Protein AF-A0A920TEW7-F1 (afdb_monomer_lite)

Sequence (206 aa):
MGLAMITIGGIGRSEGAVVGTLIIVILDRVLIELGPMRYIIIGVLMMFTILFLRNGLFGIRKQFKEWRNKKKNEARSTRVERGGEMLPEQSTEMDNKDEVYRKRYDKMQREFLKTLICNEIIEEHKNKPLGQHSEALERVLYYFRRAAMNDKYVVKCEEPFKKYKIMALSGVRGRSPRLVEDKIYPSVTDAYHGLFLRRVQDLMEA

pLDDT: mean 78.31, std 15.87, range [38.22, 97.31]

Radius of gyration: 27.63 Å; chains: 1; bounding box: 47×36×84 Å

Structure (mmCIF, N/CA/C/O backbone):
data_AF-A0A920TEW7-F1
#
_entry.id   AF-A0A920TEW7-F1
#
loop_
_atom_site.group_PDB
_atom_site.id
_atom_site.type_symbol
_atom_site.label_atom_id
_atom_site.label_alt_id
_atom_site.label_comp_id
_atom_site.label_asym_id
_atom_site.label_entity_id
_atom_site.label_seq_id
_atom_site.pdbx_PDB_ins_code
_atom_site.Cartn_x
_atom_site.Cartn_y
_atom_site.Cartn_z
_atom_site.occupancy
_atom_site.B_iso_or_equiv
_atom_site.auth_seq_id
_atom_site.auth_comp_id
_atom_site.auth_asym_id
_atom_site.auth_atom_id
_atom_site.pdbx_PDB_model_num
ATOM 1 N N . MET A 1 1 ? 23.772 15.330 -49.495 1.0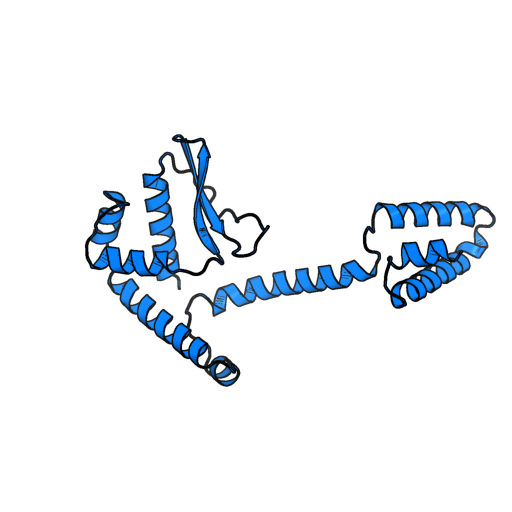0 53.47 1 MET A N 1
ATOM 2 C CA . MET A 1 1 ? 23.760 13.899 -49.105 1.00 53.47 1 MET A CA 1
ATOM 3 C C . MET A 1 1 ? 24.143 13.651 -47.642 1.00 53.47 1 MET A C 1
ATOM 5 O O . MET A 1 1 ? 23.450 12.878 -47.001 1.00 53.47 1 MET A O 1
ATOM 9 N N . GLY A 1 2 ? 25.150 14.325 -47.063 1.00 50.00 2 GLY A N 1
ATOM 10 C CA . GLY A 1 2 ? 25.560 14.083 -45.661 1.00 50.00 2 GLY A CA 1
ATOM 11 C C . GLY A 1 2 ? 24.501 14.382 -44.581 1.00 50.00 2 GLY A C 1
ATOM 12 O O . GLY A 1 2 ? 24.373 13.624 -43.626 1.00 50.00 2 GLY A O 1
ATOM 13 N N . LEU A 1 3 ? 23.677 15.423 -44.756 1.00 56.44 3 LEU A N 1
ATOM 14 C CA . LEU A 1 3 ? 22.607 15.768 -43.802 1.00 56.44 3 LEU A CA 1
ATOM 15 C C . LEU A 1 3 ? 21.495 14.707 -43.728 1.00 56.44 3 LEU A C 1
ATOM 17 O O . LEU A 1 3 ? 20.994 14.433 -42.644 1.00 56.44 3 LEU A O 1
ATOM 21 N N . ALA A 1 4 ? 21.166 14.065 -44.854 1.00 57.53 4 ALA A N 1
ATOM 22 C CA . ALA A 1 4 ? 20.170 12.993 -44.931 1.00 57.53 4 ALA A CA 1
ATOM 23 C C . ALA A 1 4 ? 20.589 11.740 -44.143 1.00 57.53 4 ALA A C 1
ATOM 25 O O . ALA A 1 4 ? 19.772 11.056 -43.534 1.00 57.53 4 ALA A O 1
ATOM 26 N N . MET A 1 5 ? 21.889 11.450 -44.144 1.00 58.16 5 MET A N 1
ATOM 27 C CA . MET A 1 5 ? 22.463 10.289 -43.464 1.00 58.16 5 MET A CA 1
ATOM 28 C C . MET A 1 5 ? 22.472 10.474 -41.942 1.00 58.16 5 MET A C 1
ATOM 30 O O . MET A 1 5 ? 22.211 9.530 -41.196 1.00 58.16 5 MET A O 1
ATOM 34 N N . ILE A 1 6 ? 22.712 11.704 -41.482 1.00 58.59 6 ILE A N 1
ATOM 35 C CA . ILE A 1 6 ? 22.709 12.067 -40.058 1.00 58.59 6 ILE A CA 1
ATOM 36 C C . ILE A 1 6 ? 21.281 12.064 -39.492 1.00 58.59 6 ILE A C 1
ATOM 38 O O . ILE A 1 6 ? 21.065 11.612 -38.368 1.00 58.59 6 ILE A O 1
ATOM 42 N N . THR A 1 7 ? 20.288 12.522 -40.260 1.00 60.50 7 THR A N 1
ATOM 43 C CA . THR A 1 7 ? 18.895 12.598 -39.792 1.00 60.50 7 THR A CA 1
ATOM 44 C C . THR A 1 7 ? 18.220 11.231 -39.699 1.00 60.50 7 THR A C 1
ATOM 46 O O . THR A 1 7 ? 17.514 10.980 -38.726 1.00 60.50 7 THR A O 1
ATOM 49 N N . ILE A 1 8 ? 18.487 10.314 -40.633 1.00 59.09 8 ILE A N 1
ATOM 50 C CA . ILE A 1 8 ? 17.952 8.940 -40.581 1.00 59.09 8 ILE A CA 1
ATOM 51 C C . ILE A 1 8 ? 18.649 8.110 -39.486 1.00 59.09 8 ILE A C 1
ATOM 53 O O . ILE A 1 8 ? 18.018 7.289 -38.815 1.00 59.09 8 ILE A O 1
ATOM 57 N N . GLY A 1 9 ? 19.947 8.347 -39.271 1.00 58.44 9 GLY A N 1
ATOM 58 C CA . GLY A 1 9 ? 20.764 7.655 -38.272 1.00 58.44 9 GLY A CA 1
ATOM 59 C C . GLY A 1 9 ? 20.529 8.079 -36.818 1.00 58.44 9 GLY A C 1
ATOM 60 O O . GLY A 1 9 ? 20.831 7.313 -35.900 1.00 58.44 9 GLY A O 1
ATOM 61 N N . GLY A 1 10 ? 19.963 9.267 -36.603 1.00 58.44 10 GLY A N 1
ATOM 62 C CA . GLY A 1 10 ? 19.787 9.883 -35.288 1.00 58.44 10 GLY A CA 1
ATOM 63 C C . GLY A 1 10 ? 20.934 10.836 -34.932 1.00 58.44 10 GLY A C 1
ATOM 64 O O . GLY A 1 10 ? 22.115 10.513 -35.071 1.00 58.44 10 GLY A O 1
ATOM 65 N N . ILE A 1 11 ? 20.581 12.028 -34.445 1.00 53.41 11 ILE A N 1
ATOM 66 C CA . ILE A 1 11 ? 21.532 13.082 -34.073 1.00 53.41 11 ILE A CA 1
ATOM 67 C C . ILE A 1 11 ? 22.314 12.633 -32.824 1.00 53.41 11 ILE A C 1
ATOM 69 O O . ILE A 1 11 ? 21.733 12.485 -31.751 1.00 53.41 11 ILE A O 1
ATOM 73 N N . GLY A 1 12 ? 23.630 12.410 -32.958 1.00 57.38 12 GLY A N 1
ATOM 74 C CA . GLY A 1 12 ? 24.547 12.235 -31.818 1.00 57.38 12 GLY A CA 1
ATOM 75 C C . GLY A 1 12 ? 25.244 10.874 -31.643 1.00 57.38 12 GLY A C 1
ATOM 76 O O . GLY A 1 12 ? 25.918 10.691 -30.631 1.00 57.38 12 GLY A O 1
ATOM 77 N N . ARG A 1 13 ? 25.145 9.916 -32.582 1.00 58.91 13 ARG A N 1
ATOM 78 C CA . ARG A 1 13 ? 26.010 8.710 -32.601 1.00 58.91 13 ARG A CA 1
ATOM 79 C C . ARG A 1 13 ? 26.595 8.442 -33.987 1.00 58.91 13 ARG A C 1
ATOM 81 O O . ARG A 1 13 ? 25.851 8.326 -34.956 1.00 58.91 13 ARG A O 1
ATOM 88 N N . SER A 1 14 ? 27.914 8.248 -34.051 1.00 58.78 14 SER A N 1
ATOM 89 C CA . SER A 1 14 ? 28.655 7.887 -35.271 1.00 58.78 14 SER A CA 1
ATOM 90 C C . SER A 1 14 ? 28.144 6.595 -35.926 1.00 58.78 14 SER A C 1
ATOM 92 O O . SER A 1 14 ? 28.120 6.493 -37.147 1.00 58.78 14 SER A O 1
ATOM 94 N N . GLU A 1 15 ? 27.643 5.646 -35.133 1.00 61.16 15 GLU A N 1
ATOM 95 C CA . GLU A 1 15 ? 27.095 4.367 -35.614 1.00 61.16 15 GLU A CA 1
ATOM 96 C C . GLU A 1 15 ? 25.779 4.520 -36.401 1.00 61.16 15 GLU A C 1
ATOM 98 O O . GLU A 1 15 ? 25.518 3.764 -37.336 1.00 61.16 15 GLU A O 1
ATOM 103 N N . GLY A 1 16 ? 24.952 5.517 -36.064 1.00 61.06 16 GLY A N 1
ATOM 104 C CA . GLY A 1 16 ? 23.665 5.752 -36.724 1.00 61.06 16 GLY A CA 1
ATOM 105 C C . GLY A 1 16 ? 23.823 6.218 -38.170 1.00 61.06 16 GLY A C 1
ATOM 106 O O . GLY A 1 16 ? 23.091 5.770 -39.053 1.00 61.06 16 GLY A O 1
ATOM 107 N N . ALA A 1 17 ? 24.823 7.064 -38.427 1.00 61.72 17 ALA A N 1
ATOM 108 C CA . ALA A 1 17 ? 25.119 7.570 -39.763 1.00 61.72 17 ALA A CA 1
ATOM 109 C C . ALA A 1 17 ? 25.548 6.448 -40.726 1.00 61.72 17 ALA A C 1
ATOM 111 O O . ALA A 1 17 ? 25.134 6.459 -41.880 1.00 61.72 17 ALA A O 1
ATOM 112 N N . VAL A 1 18 ? 26.305 5.451 -40.245 1.00 68.50 18 VAL A N 1
ATOM 113 C CA . VAL A 1 18 ? 26.766 4.298 -41.048 1.00 68.50 18 VAL A CA 1
ATOM 114 C C . VAL A 1 18 ? 25.609 3.371 -41.430 1.00 68.50 18 VAL A C 1
ATOM 116 O O . VAL A 1 18 ? 25.558 2.840 -42.534 1.00 68.50 18 VAL A O 1
ATOM 119 N N . VAL A 1 19 ? 24.638 3.182 -40.537 1.00 65.06 19 VAL A N 1
ATOM 120 C CA . VAL A 1 19 ? 23.447 2.377 -40.851 1.00 65.06 19 VAL A CA 1
ATOM 121 C C . VAL A 1 19 ? 22.498 3.148 -41.771 1.00 65.06 19 VAL A C 1
ATOM 123 O O . VAL A 1 19 ? 21.930 2.568 -42.695 1.00 65.06 19 VAL A O 1
ATOM 126 N N . GLY A 1 20 ? 22.368 4.463 -41.570 1.00 65.38 20 GLY A N 1
ATOM 127 C CA . GLY A 1 20 ? 21.607 5.346 -42.453 1.00 65.38 20 GLY A CA 1
ATOM 128 C C . GLY A 1 20 ? 22.168 5.377 -43.876 1.00 65.38 20 GLY A C 1
ATOM 129 O O . GLY A 1 20 ? 21.400 5.257 -44.829 1.00 65.38 20 GLY A O 1
ATOM 130 N N . THR A 1 21 ? 23.494 5.461 -44.039 1.00 67.19 21 THR A N 1
ATOM 131 C CA . THR A 1 21 ? 24.137 5.384 -45.363 1.00 67.19 21 THR A CA 1
ATOM 132 C C . THR A 1 21 ? 23.864 4.042 -46.029 1.00 67.19 21 THR A C 1
ATOM 134 O O . THR A 1 21 ? 23.485 4.014 -47.194 1.00 67.19 21 THR A O 1
ATOM 137 N N . LEU A 1 22 ? 23.989 2.939 -45.291 1.00 70.25 22 LEU A N 1
ATOM 138 C CA . LEU A 1 22 ? 23.814 1.589 -45.821 1.00 70.25 22 LEU A CA 1
ATOM 139 C C . LEU A 1 22 ? 22.370 1.335 -46.280 1.00 70.25 22 LEU A C 1
ATOM 141 O O . LEU A 1 22 ? 22.160 0.782 -47.355 1.00 70.25 22 LEU A O 1
ATOM 145 N N . ILE A 1 23 ? 21.373 1.813 -45.528 1.00 70.62 23 ILE A N 1
ATOM 146 C CA . ILE A 1 23 ? 19.956 1.733 -45.918 1.00 70.62 23 ILE A CA 1
ATOM 147 C C . ILE A 1 23 ? 19.678 2.571 -47.168 1.00 70.62 23 ILE A C 1
ATOM 149 O O . ILE A 1 23 ? 19.035 2.073 -48.088 1.00 70.62 23 ILE A O 1
ATOM 153 N N . ILE A 1 24 ? 20.176 3.812 -47.227 1.00 69.56 24 ILE A N 1
ATOM 154 C CA . ILE A 1 24 ? 19.998 4.684 -48.399 1.00 69.56 24 ILE A CA 1
ATOM 155 C C . ILE A 1 24 ? 20.660 4.067 -49.631 1.00 69.56 24 ILE A C 1
ATOM 157 O O . ILE A 1 24 ? 20.053 4.065 -50.690 1.00 69.56 24 ILE A O 1
ATOM 161 N N . VAL A 1 25 ? 21.867 3.509 -49.501 1.00 74.19 25 VAL A N 1
ATOM 162 C CA . VAL A 1 25 ? 22.599 2.878 -50.613 1.00 74.19 25 VAL A CA 1
ATOM 163 C C . VAL A 1 25 ? 21.886 1.624 -51.116 1.00 74.19 25 VAL A C 1
ATOM 165 O O . VAL A 1 25 ? 21.834 1.393 -52.322 1.00 74.19 25 VAL A O 1
ATOM 168 N N . ILE A 1 26 ? 21.314 0.817 -50.218 1.00 76.12 26 ILE A N 1
ATOM 169 C CA . ILE A 1 26 ? 20.519 -0.354 -50.609 1.00 76.12 26 ILE A CA 1
ATOM 170 C C . ILE A 1 26 ? 19.224 0.080 -51.298 1.00 76.12 26 ILE A C 1
ATOM 172 O O . ILE A 1 26 ? 18.896 -0.462 -52.349 1.00 76.12 26 ILE A O 1
ATOM 176 N N . LEU A 1 27 ? 18.508 1.063 -50.747 1.00 70.81 27 LEU A N 1
ATOM 177 C CA . LEU A 1 27 ? 17.297 1.614 -51.362 1.00 70.81 27 LEU A CA 1
ATOM 178 C C . LEU A 1 27 ? 17.588 2.210 -52.735 1.00 70.81 27 LEU A C 1
ATOM 180 O O . LEU A 1 27 ? 16.859 1.921 -53.675 1.00 70.81 27 LEU A O 1
ATOM 184 N N . ASP A 1 28 ? 18.665 2.986 -52.851 1.00 65.69 28 ASP A N 1
ATOM 185 C CA . ASP A 1 28 ? 19.108 3.569 -54.113 1.00 65.69 28 ASP A CA 1
ATOM 186 C C . ASP A 1 28 ? 19.400 2.463 -55.125 1.00 65.69 28 ASP A C 1
ATOM 188 O O . ASP A 1 28 ? 18.856 2.517 -56.220 1.00 65.69 28 ASP A O 1
ATOM 192 N N . ARG A 1 29 ? 20.122 1.396 -54.737 1.00 71.06 29 ARG A N 1
ATOM 193 C CA . ARG A 1 29 ? 20.389 0.241 -55.614 1.00 71.06 29 ARG A CA 1
ATOM 194 C C . ARG A 1 29 ? 19.138 -0.520 -56.045 1.00 71.06 29 ARG A C 1
ATOM 196 O O . ARG A 1 29 ? 19.065 -0.932 -57.197 1.00 71.06 29 ARG A O 1
ATOM 203 N N . VAL A 1 30 ? 18.184 -0.733 -55.143 1.00 75.81 30 VAL A N 1
ATOM 204 C CA . VAL A 1 30 ? 16.955 -1.491 -55.436 1.00 75.81 30 VAL A CA 1
ATOM 205 C C . VAL A 1 30 ? 15.983 -0.672 -56.293 1.00 75.81 30 VAL A C 1
ATOM 207 O O . VAL A 1 30 ? 15.257 -1.242 -57.099 1.00 75.81 30 VAL A O 1
ATOM 210 N N . LEU A 1 31 ? 15.991 0.661 -56.182 1.00 69.31 31 LEU A N 1
ATOM 211 C CA . LEU A 1 31 ? 15.132 1.559 -56.968 1.00 69.31 31 LEU A CA 1
ATOM 212 C C . LEU A 1 31 ? 15.764 2.052 -58.284 1.00 69.31 31 LEU A C 1
ATOM 214 O O . LEU A 1 31 ? 15.177 2.915 -58.941 1.00 69.31 31 LEU A O 1
ATOM 218 N N . ILE A 1 32 ? 16.919 1.515 -58.705 1.00 66.44 32 ILE A N 1
ATOM 219 C CA . ILE A 1 32 ? 17.586 1.902 -59.966 1.00 66.44 32 ILE A CA 1
ATOM 220 C C . ILE A 1 32 ? 16.667 1.713 -61.183 1.00 66.44 32 ILE A C 1
ATOM 222 O O . ILE A 1 32 ? 16.696 2.537 -62.097 1.00 66.44 32 ILE A O 1
ATOM 226 N N . GLU A 1 33 ? 15.816 0.687 -61.181 1.00 67.81 33 GLU A N 1
ATOM 227 C CA . GLU A 1 33 ? 14.938 0.362 -62.315 1.00 67.81 33 GLU A CA 1
ATOM 228 C C . GLU A 1 33 ? 13.743 1.325 -62.476 1.00 67.81 33 GLU A C 1
ATOM 230 O O . GLU A 1 33 ? 13.120 1.352 -63.534 1.00 67.81 33 GLU A O 1
ATOM 235 N N . LEU A 1 34 ? 13.439 2.169 -61.477 1.00 68.88 34 LEU A N 1
ATOM 236 C CA . LEU A 1 34 ? 12.274 3.074 -61.490 1.00 68.88 34 LEU A CA 1
ATOM 237 C C . LEU A 1 34 ? 12.538 4.461 -62.115 1.00 68.88 34 LEU A C 1
ATOM 239 O O . LEU A 1 34 ? 11.673 5.343 -62.076 1.00 68.88 34 LEU A O 1
ATOM 243 N N . GLY A 1 35 ? 13.714 4.685 -62.704 1.00 75.69 35 GLY A N 1
ATOM 244 C CA . GLY A 1 35 ? 14.014 5.927 -63.421 1.00 75.69 35 GLY A CA 1
ATOM 245 C C . GLY A 1 35 ? 13.917 7.195 -62.538 1.00 75.69 35 GLY A C 1
ATOM 246 O O . GLY A 1 35 ? 14.286 7.158 -61.361 1.00 75.69 35 GLY A O 1
ATOM 247 N N . PRO A 1 36 ? 13.446 8.347 -63.065 1.00 79.31 36 PRO A N 1
ATOM 248 C CA . PRO A 1 36 ? 13.450 9.636 -62.352 1.00 79.31 36 PRO A CA 1
ATOM 249 C C . PRO A 1 36 ? 12.566 9.687 -61.096 1.00 79.31 36 PRO A C 1
ATOM 251 O O . PRO A 1 36 ? 12.838 10.472 -60.185 1.00 79.31 36 PRO A O 1
ATOM 254 N N . MET A 1 37 ? 11.536 8.834 -61.018 1.00 76.56 37 MET A N 1
ATOM 255 C CA . MET A 1 37 ? 10.597 8.780 -59.886 1.00 76.56 37 MET A CA 1
ATOM 256 C C . MET A 1 37 ? 11.271 8.375 -58.568 1.00 76.56 37 MET A C 1
ATOM 258 O O . MET A 1 37 ? 10.735 8.648 -57.491 1.00 76.56 37 MET A O 1
ATOM 262 N N . ARG A 1 38 ? 12.482 7.803 -58.631 1.00 72.12 38 ARG A N 1
ATOM 263 C CA . ARG A 1 38 ? 13.284 7.429 -57.459 1.00 72.12 38 ARG A CA 1
ATOM 264 C C . ARG A 1 38 ? 13.467 8.575 -56.465 1.00 72.12 38 ARG A C 1
ATOM 266 O O . ARG A 1 38 ? 13.333 8.372 -55.263 1.00 72.12 38 ARG A O 1
ATOM 273 N N . TYR A 1 39 ? 13.722 9.791 -56.950 1.00 78.06 39 TYR A N 1
ATOM 274 C CA . TYR A 1 39 ? 14.051 10.924 -56.083 1.00 78.06 39 TYR A CA 1
ATOM 275 C C . TYR A 1 39 ? 12.850 11.377 -55.252 1.00 78.06 39 TYR A C 1
ATOM 277 O O . TYR A 1 39 ? 13.010 11.777 -54.099 1.00 78.06 39 TYR A O 1
ATOM 285 N N . ILE A 1 40 ? 11.646 11.247 -55.813 1.00 80.94 40 ILE A N 1
ATOM 286 C CA . ILE A 1 40 ? 10.392 11.570 -55.129 1.00 80.94 40 ILE A CA 1
ATOM 287 C C . ILE A 1 40 ? 10.133 10.547 -54.020 1.00 80.94 40 ILE A C 1
ATOM 289 O O . ILE A 1 40 ? 9.852 10.930 -52.886 1.00 80.94 40 ILE A O 1
ATOM 293 N N . ILE A 1 41 ? 10.304 9.253 -54.310 1.00 78.50 41 ILE A N 1
ATOM 294 C CA . ILE A 1 41 ? 10.105 8.179 -53.325 1.00 78.50 41 ILE A CA 1
ATOM 295 C C . ILE A 1 41 ? 11.103 8.311 -52.167 1.00 78.50 41 ILE A C 1
ATOM 297 O O . ILE A 1 41 ? 10.713 8.212 -51.003 1.00 78.50 41 ILE A O 1
ATOM 301 N N . ILE A 1 42 ? 12.371 8.607 -52.470 1.00 74.25 42 ILE A N 1
ATOM 302 C CA . ILE A 1 42 ? 13.409 8.848 -51.459 1.00 74.25 42 ILE A CA 1
ATOM 303 C C . ILE A 1 42 ? 13.042 10.056 -50.589 1.00 74.25 42 ILE A C 1
ATOM 305 O O . ILE A 1 42 ? 13.119 9.969 -49.364 1.00 74.25 42 ILE A O 1
ATOM 309 N N . GLY A 1 43 ? 12.589 11.160 -51.191 1.00 73.88 43 GLY A N 1
ATOM 310 C CA . GLY A 1 43 ? 12.158 12.353 -50.459 1.00 73.88 43 GLY A CA 1
ATOM 311 C C . GLY A 1 43 ? 10.975 12.095 -49.518 1.00 73.88 43 GLY A C 1
ATOM 312 O O . GLY A 1 43 ? 10.990 12.540 -48.369 1.00 73.88 43 GLY A O 1
ATOM 313 N N . VAL A 1 44 ? 9.981 11.322 -49.963 1.00 81.94 44 VAL A N 1
ATOM 314 C CA . VAL A 1 44 ? 8.813 10.946 -49.145 1.00 81.94 44 VAL A CA 1
ATOM 315 C C . VAL A 1 44 ? 9.212 10.022 -47.994 1.00 81.94 44 VAL A C 1
ATOM 317 O O . VAL A 1 44 ? 8.805 10.252 -46.854 1.00 81.94 44 VAL A O 1
ATOM 320 N N . LEU A 1 45 ? 10.053 9.018 -48.256 1.00 75.19 45 LEU A N 1
ATOM 321 C CA . LEU A 1 45 ? 10.592 8.139 -47.215 1.00 75.19 45 LEU A CA 1
ATOM 322 C C . LEU A 1 45 ? 11.380 8.931 -46.171 1.00 75.19 45 LEU A C 1
ATOM 324 O O . LEU A 1 45 ? 11.175 8.743 -44.972 1.00 75.19 45 LEU A O 1
ATOM 328 N N . MET A 1 46 ? 12.227 9.863 -46.610 1.00 69.75 46 MET A N 1
ATOM 329 C CA . MET A 1 46 ? 12.955 10.758 -45.715 1.00 69.75 46 MET A CA 1
ATOM 330 C C . MET A 1 46 ? 12.008 11.568 -44.828 1.00 69.75 46 MET A C 1
ATOM 332 O O . MET A 1 46 ? 12.158 11.547 -43.607 1.00 69.75 46 MET A O 1
ATOM 336 N N . MET A 1 47 ? 11.002 12.222 -45.411 1.00 74.00 47 MET A N 1
ATOM 337 C CA . MET A 1 47 ? 10.002 12.989 -44.662 1.00 74.00 47 MET A CA 1
ATOM 338 C C . MET A 1 47 ? 9.292 12.122 -43.613 1.00 74.00 47 MET A C 1
ATOM 340 O O . MET A 1 47 ? 9.165 12.522 -42.456 1.00 74.00 47 MET A O 1
ATOM 344 N N . PHE A 1 48 ? 8.891 10.906 -43.992 1.00 75.19 48 PHE A N 1
ATOM 345 C CA . PHE A 1 48 ? 8.248 9.959 -43.086 1.00 75.19 48 PHE A CA 1
ATOM 346 C C . PHE A 1 48 ? 9.163 9.587 -41.913 1.00 75.19 48 PHE A C 1
ATOM 348 O O . PHE A 1 48 ? 8.739 9.618 -40.757 1.00 75.19 48 PHE A O 1
ATOM 355 N N . THR A 1 49 ? 10.441 9.302 -42.179 1.00 67.56 49 THR A N 1
ATOM 356 C CA . THR A 1 49 ? 11.391 8.974 -41.107 1.00 67.56 49 THR A CA 1
ATOM 357 C C . THR A 1 49 ? 11.631 10.136 -40.143 1.00 67.56 49 THR A C 1
ATOM 359 O O . THR A 1 49 ? 11.684 9.910 -38.937 1.00 67.56 49 THR A O 1
ATOM 362 N N . ILE A 1 50 ? 11.701 11.377 -40.637 1.00 67.38 50 ILE A N 1
ATOM 363 C CA . ILE A 1 50 ? 11.921 12.569 -39.801 1.00 67.38 50 ILE A CA 1
ATOM 364 C C . ILE A 1 50 ? 10.699 12.856 -38.918 1.00 67.38 50 ILE A C 1
ATOM 366 O O . ILE A 1 50 ? 10.855 13.188 -37.743 1.00 67.38 50 ILE A O 1
ATOM 370 N N . LEU A 1 51 ? 9.488 12.704 -39.461 1.00 69.00 51 LEU A N 1
ATOM 371 C CA . LEU A 1 51 ? 8.248 12.986 -38.732 1.00 69.00 51 LEU A CA 1
ATOM 372 C C . LEU A 1 51 ? 7.924 11.923 -37.676 1.00 69.00 51 LEU A C 1
ATOM 374 O O . LEU A 1 51 ? 7.469 12.267 -36.585 1.00 69.00 51 LEU A O 1
ATOM 378 N N . PHE A 1 52 ? 8.166 10.643 -37.970 1.00 65.50 52 PHE A N 1
ATOM 379 C CA . PHE A 1 52 ? 7.747 9.547 -37.091 1.00 65.50 52 PHE A CA 1
ATOM 380 C C . PHE A 1 52 ? 8.860 9.000 -36.184 1.00 65.50 52 PHE A C 1
ATOM 382 O O . PHE A 1 52 ? 8.554 8.435 -35.133 1.00 65.50 52 PHE A O 1
ATOM 389 N N . LEU A 1 53 ? 10.147 9.179 -36.515 1.00 63.97 53 LEU A N 1
ATOM 390 C CA . LEU A 1 53 ? 11.267 8.640 -35.730 1.00 63.97 53 LEU A CA 1
ATOM 391 C C . LEU A 1 53 ? 12.090 9.754 -35.072 1.00 63.97 53 LEU A C 1
ATOM 393 O O . LEU A 1 53 ? 13.256 9.970 -35.393 1.00 63.97 53 LEU A O 1
ATOM 397 N N . ARG A 1 54 ? 11.510 10.390 -34.045 1.00 55.94 54 ARG A N 1
ATOM 398 C CA . ARG A 1 54 ? 12.123 11.466 -33.233 1.00 55.94 54 ARG A CA 1
ATOM 399 C C . ARG A 1 54 ? 13.500 11.123 -32.617 1.00 55.94 54 ARG A C 1
ATOM 401 O O . ARG A 1 54 ? 14.196 12.036 -32.197 1.00 55.94 54 ARG A O 1
ATOM 408 N N . ASN A 1 55 ? 13.901 9.841 -32.588 1.00 57.31 55 ASN A N 1
ATOM 409 C CA . ASN A 1 55 ? 15.187 9.338 -32.062 1.00 57.31 55 ASN A CA 1
ATOM 410 C C . ASN A 1 55 ? 15.918 8.333 -32.998 1.00 57.31 55 ASN A C 1
ATOM 412 O O . ASN A 1 55 ? 16.817 7.620 -32.545 1.00 57.31 55 ASN A O 1
ATOM 416 N N . GLY A 1 56 ? 15.536 8.231 -34.279 1.00 59.94 56 GLY A N 1
ATOM 417 C CA . GLY A 1 56 ? 16.104 7.257 -35.230 1.00 59.94 56 GLY A CA 1
ATOM 418 C C . GLY A 1 56 ? 15.756 5.781 -34.939 1.00 59.94 56 GLY A C 1
ATOM 419 O O . GLY A 1 56 ? 15.126 5.448 -33.932 1.00 59.94 56 GLY A O 1
ATOM 420 N N . LEU A 1 57 ? 16.177 4.861 -35.820 1.00 58.94 57 LEU A N 1
ATOM 421 C CA . LEU A 1 57 ? 15.865 3.418 -35.718 1.00 58.94 57 LEU A CA 1
ATOM 422 C C . LEU A 1 57 ? 16.478 2.721 -34.483 1.00 58.94 57 LEU A C 1
ATOM 424 O O . LEU A 1 57 ? 15.944 1.723 -33.997 1.00 58.94 57 LEU A O 1
ATOM 428 N N . PHE A 1 58 ? 17.591 3.229 -33.947 1.00 57.12 58 PHE A N 1
ATOM 429 C CA . PHE A 1 58 ? 18.317 2.576 -32.848 1.00 57.12 58 PHE A CA 1
ATOM 430 C C . PHE A 1 58 ? 17.730 2.841 -31.448 1.00 57.12 58 PHE A C 1
ATOM 432 O O . PHE A 1 58 ? 18.011 2.081 -30.516 1.00 57.12 58 PHE A O 1
ATOM 439 N N . GLY A 1 59 ? 16.868 3.853 -31.285 1.00 58.59 59 GLY A N 1
ATOM 440 C CA . GLY A 1 59 ? 16.141 4.098 -30.029 1.00 58.59 59 GLY A CA 1
ATOM 441 C C . GLY A 1 59 ? 15.124 2.998 -29.694 1.00 58.59 59 GLY A C 1
ATOM 442 O O . GLY A 1 59 ? 14.906 2.680 -28.522 1.00 58.59 59 GLY A O 1
ATOM 443 N N . ILE A 1 60 ? 14.586 2.338 -30.726 1.00 61.12 60 ILE A N 1
ATOM 444 C CA . ILE A 1 60 ? 13.553 1.302 -30.605 1.00 61.12 60 ILE A CA 1
ATOM 445 C C . ILE A 1 60 ? 14.098 0.071 -29.881 1.00 61.12 60 ILE A C 1
ATOM 447 O O . ILE A 1 60 ? 13.413 -0.479 -29.030 1.00 61.12 60 ILE A O 1
ATOM 451 N N . ARG A 1 61 ? 15.349 -0.348 -30.127 1.00 58.91 61 ARG A N 1
ATOM 452 C CA . ARG A 1 61 ? 15.920 -1.539 -29.466 1.00 58.91 61 ARG A CA 1
ATOM 453 C C . ARG A 1 61 ? 16.095 -1.361 -27.955 1.00 58.91 61 ARG A C 1
ATOM 455 O O . ARG A 1 61 ? 15.857 -2.316 -27.215 1.00 58.91 61 ARG A O 1
ATOM 462 N N . LYS A 1 62 ? 16.465 -0.162 -27.484 1.00 63.38 62 LYS A N 1
ATOM 463 C CA . LYS A 1 62 ? 16.526 0.136 -26.040 1.00 63.38 62 LYS A CA 1
ATOM 464 C C . LYS A 1 62 ? 15.129 0.183 -25.424 1.00 63.38 62 LYS A C 1
ATOM 466 O O . LYS A 1 62 ? 14.907 -0.518 -24.442 1.00 63.38 62 LYS A O 1
ATOM 471 N N . GLN A 1 63 ? 14.178 0.875 -26.055 1.00 58.94 63 GLN A N 1
ATOM 472 C CA . GLN A 1 63 ? 12.781 0.889 -25.604 1.00 58.94 63 GLN A CA 1
ATOM 473 C C . GLN A 1 63 ? 12.152 -0.510 -25.592 1.00 58.94 63 GLN A C 1
ATOM 475 O O . GLN A 1 63 ? 11.439 -0.850 -24.655 1.00 58.94 63 GLN A O 1
ATOM 480 N N . PHE A 1 64 ? 12.454 -1.358 -26.576 1.00 66.31 64 PHE A N 1
ATOM 481 C CA . PHE A 1 64 ? 11.934 -2.723 -26.645 1.00 66.31 64 PHE A CA 1
ATOM 482 C C . PHE A 1 64 ? 12.585 -3.643 -25.610 1.00 66.31 64 PHE A C 1
ATOM 484 O O . PHE A 1 64 ? 11.915 -4.515 -25.064 1.00 66.31 64 PHE A O 1
ATOM 491 N N . LYS A 1 65 ? 13.879 -3.459 -25.310 1.00 68.56 65 LYS A N 1
ATOM 492 C CA . LYS A 1 65 ? 14.572 -4.196 -24.242 1.00 68.56 65 LYS A CA 1
ATOM 493 C C . LYS A 1 65 ? 14.055 -3.782 -22.866 1.00 68.56 65 LYS A C 1
ATOM 495 O O . LYS A 1 65 ? 13.794 -4.652 -22.045 1.00 68.56 65 LYS A O 1
ATOM 500 N N . GLU A 1 66 ? 13.844 -2.490 -22.633 1.00 65.69 66 GLU A N 1
ATOM 501 C CA . GLU A 1 66 ? 13.236 -1.970 -21.403 1.00 65.69 66 GLU A CA 1
ATOM 502 C C . GLU A 1 66 ? 11.779 -2.416 -21.259 1.00 65.69 66 GLU A C 1
ATOM 504 O O . GLU A 1 66 ? 11.386 -2.866 -20.188 1.00 65.69 66 GLU A O 1
ATOM 509 N N . TRP A 1 67 ? 10.997 -2.398 -22.341 1.00 64.50 67 TRP A N 1
ATOM 510 C CA . TRP A 1 67 ? 9.628 -2.916 -22.369 1.00 64.50 67 TRP A CA 1
ATOM 511 C C . TRP A 1 67 ? 9.574 -4.430 -22.128 1.00 64.50 67 TRP A C 1
ATOM 513 O O . TRP A 1 67 ? 8.774 -4.895 -21.321 1.00 64.50 67 TRP A O 1
ATOM 523 N N . ARG A 1 68 ? 10.465 -5.211 -22.755 1.00 65.12 68 ARG A N 1
ATOM 524 C CA . ARG A 1 68 ? 10.559 -6.668 -22.562 1.00 65.12 68 ARG A CA 1
ATOM 525 C C . ARG A 1 68 ? 11.024 -7.024 -21.151 1.00 65.12 68 ARG A C 1
ATOM 527 O O . ARG A 1 68 ? 10.479 -7.949 -20.557 1.00 65.12 68 ARG A O 1
ATOM 534 N N . ASN A 1 69 ? 11.990 -6.290 -20.601 1.00 58.25 69 ASN A N 1
ATOM 535 C CA . ASN A 1 69 ? 12.444 -6.469 -19.222 1.00 58.25 69 ASN A CA 1
ATOM 536 C C . ASN A 1 69 ? 11.356 -6.062 -18.225 1.00 58.25 69 ASN A C 1
ATOM 538 O O . ASN A 1 69 ? 11.150 -6.773 -17.249 1.00 58.25 69 ASN A O 1
ATOM 542 N N . LYS A 1 70 ? 10.595 -4.996 -18.503 1.00 60.84 70 LYS A N 1
ATOM 543 C CA . LYS A 1 70 ? 9.413 -4.615 -17.722 1.00 60.84 70 LYS A CA 1
ATOM 544 C C . LYS A 1 70 ? 8.371 -5.744 -17.717 1.00 60.84 70 LYS A C 1
ATOM 546 O O . LYS A 1 70 ? 7.975 -6.185 -16.646 1.00 60.84 70 LYS A O 1
ATOM 551 N N . LYS A 1 71 ? 8.041 -6.305 -18.886 1.00 58.97 71 LYS A N 1
ATOM 552 C CA . LYS A 1 71 ? 7.064 -7.402 -19.029 1.00 58.97 71 LYS A CA 1
ATOM 553 C C . LYS A 1 71 ? 7.525 -8.728 -18.398 1.00 58.97 71 LYS A C 1
ATOM 555 O O . LYS A 1 71 ? 6.714 -9.482 -17.874 1.00 58.97 71 LYS A O 1
ATOM 560 N N . LYS A 1 72 ? 8.829 -9.031 -18.442 1.00 49.28 72 LYS A N 1
ATOM 561 C CA . LYS A 1 72 ? 9.419 -10.246 -17.843 1.00 49.28 72 LYS A CA 1
ATOM 562 C C . LYS A 1 72 ? 9.572 -10.131 -16.321 1.00 49.28 72 LYS A C 1
ATOM 564 O O . LYS A 1 72 ? 9.431 -11.134 -15.626 1.00 49.28 72 LYS A O 1
ATOM 569 N N . ASN A 1 73 ? 9.826 -8.926 -15.807 1.00 44.59 73 ASN A N 1
ATOM 570 C CA . ASN A 1 73 ? 9.933 -8.670 -14.371 1.00 44.59 73 ASN A CA 1
ATOM 571 C C . ASN A 1 73 ? 8.559 -8.604 -13.686 1.00 44.59 73 ASN A C 1
ATOM 573 O O . ASN A 1 73 ? 8.455 -9.055 -12.552 1.00 44.59 73 ASN A O 1
ATOM 577 N N . GLU A 1 74 ? 7.499 -8.166 -14.377 1.00 53.84 74 GLU A N 1
ATOM 578 C CA . GLU A 1 74 ? 6.112 -8.195 -13.865 1.00 53.84 74 GLU A CA 1
ATOM 579 C C . GLU A 1 74 ? 5.652 -9.622 -13.481 1.00 53.84 74 GLU A C 1
ATOM 581 O O . GLU A 1 74 ? 5.013 -9.819 -12.449 1.00 53.84 74 GLU A O 1
ATOM 586 N N . ALA A 1 75 ? 6.051 -10.651 -14.241 1.00 43.16 75 ALA A N 1
ATOM 587 C CA . ALA A 1 75 ? 5.685 -12.046 -13.959 1.00 43.16 75 ALA A CA 1
ATOM 588 C C . ALA A 1 75 ? 6.560 -12.731 -12.887 1.00 43.16 75 ALA A C 1
ATOM 590 O O . ALA A 1 75 ? 6.199 -13.793 -12.384 1.00 43.16 75 ALA A O 1
ATOM 591 N N . ARG A 1 76 ? 7.730 -12.161 -12.556 1.00 40.81 76 ARG A N 1
ATOM 592 C CA . ARG A 1 76 ? 8.699 -12.754 -11.612 1.00 40.81 76 ARG A CA 1
ATOM 593 C C . ARG A 1 76 ? 8.740 -12.021 -10.259 1.00 40.81 76 ARG A C 1
ATOM 595 O O . ARG A 1 76 ? 9.014 -12.669 -9.255 1.00 40.81 76 ARG A O 1
ATOM 602 N N . SER A 1 77 ? 8.397 -10.728 -10.200 1.00 38.22 77 SER A N 1
ATOM 603 C CA . SER A 1 77 ? 8.222 -9.973 -8.937 1.00 38.22 77 SER A CA 1
ATOM 604 C C . SER A 1 77 ? 6.961 -10.411 -8.180 1.00 38.22 77 SER A C 1
ATOM 606 O O . SER A 1 77 ? 6.995 -10.554 -6.960 1.00 38.22 77 SER A O 1
ATOM 608 N N . THR A 1 78 ? 5.898 -10.793 -8.895 1.00 45.53 78 THR A N 1
ATOM 609 C CA . THR A 1 78 ? 4.617 -11.214 -8.297 1.00 45.53 78 THR A CA 1
ATOM 610 C C . THR A 1 78 ? 4.700 -12.472 -7.422 1.00 45.53 78 THR A C 1
ATOM 612 O O . THR A 1 78 ? 3.883 -12.620 -6.516 1.00 45.53 78 THR A O 1
ATOM 615 N N . ARG A 1 79 ? 5.689 -13.359 -7.634 1.00 41.12 79 ARG A N 1
ATOM 616 C CA . ARG A 1 79 ? 5.879 -14.593 -6.838 1.00 41.12 79 ARG A CA 1
ATOM 617 C C . ARG A 1 79 ? 7.013 -14.511 -5.806 1.00 41.12 79 ARG A C 1
ATOM 619 O O . ARG A 1 79 ? 7.009 -15.287 -4.860 1.00 41.12 79 ARG A O 1
ATOM 626 N N . VAL A 1 80 ? 7.969 -13.595 -5.978 1.00 44.22 80 VAL A N 1
ATOM 627 C CA . VAL A 1 80 ? 9.182 -13.498 -5.137 1.00 44.22 80 VAL A CA 1
ATOM 628 C C . VAL A 1 80 ? 9.041 -12.443 -4.030 1.00 44.22 80 VAL A C 1
ATOM 630 O O . VAL A 1 80 ? 9.658 -12.580 -2.979 1.00 44.22 80 VAL A O 1
ATOM 633 N N . GLU A 1 81 ? 8.203 -11.416 -4.212 1.00 50.00 81 GLU A N 1
ATOM 634 C CA . GLU A 1 81 ? 8.059 -10.328 -3.227 1.00 50.00 81 GLU A CA 1
ATOM 635 C C . GLU A 1 81 ? 6.969 -10.563 -2.173 1.00 50.00 81 GLU A C 1
ATOM 637 O O . GLU A 1 81 ? 6.991 -9.903 -1.138 1.00 50.00 81 GLU A O 1
ATOM 642 N N . ARG A 1 82 ? 6.049 -11.514 -2.389 1.00 48.06 82 ARG A N 1
ATOM 643 C CA . ARG A 1 82 ? 4.915 -11.749 -1.477 1.00 48.06 82 ARG A CA 1
ATOM 644 C C . ARG A 1 82 ? 5.334 -12.410 -0.154 1.00 48.06 82 ARG A C 1
ATOM 646 O O . ARG A 1 82 ? 5.117 -11.826 0.897 1.00 48.06 82 ARG A O 1
ATOM 653 N N . GLY A 1 83 ? 6.081 -13.515 -0.188 1.00 53.47 83 GLY A N 1
ATOM 654 C CA . GLY A 1 83 ? 6.511 -14.201 1.044 1.00 53.47 83 GLY A CA 1
ATOM 655 C C . GLY A 1 83 ? 7.665 -13.520 1.796 1.00 53.47 83 GLY A C 1
ATOM 656 O O . GLY A 1 83 ? 7.885 -13.777 2.977 1.00 53.47 83 GLY A O 1
ATOM 657 N N . GLY A 1 84 ? 8.413 -12.636 1.127 1.00 59.81 84 GLY A N 1
ATOM 658 C CA . GLY A 1 84 ? 9.543 -11.853 1.646 1.00 59.81 84 GLY A CA 1
ATOM 659 C C . GLY A 1 84 ? 10.667 -12.607 2.371 1.00 59.81 84 GLY A C 1
ATOM 660 O O . GLY A 1 84 ? 11.465 -11.969 3.049 1.00 59.81 84 GLY A O 1
ATOM 661 N N . GLU A 1 85 ? 10.804 -13.918 2.177 1.00 62.34 85 GLU A N 1
ATOM 662 C CA . GLU A 1 85 ? 12.096 -14.592 2.337 1.00 62.34 85 GLU A CA 1
ATOM 663 C C . GLU A 1 85 ? 12.846 -14.612 1.009 1.00 62.34 85 GLU A C 1
ATOM 665 O O . GLU A 1 85 ? 12.283 -14.928 -0.039 1.00 62.34 85 GLU A O 1
ATOM 670 N N . MET A 1 86 ? 14.138 -14.288 1.059 1.00 64.44 86 MET A N 1
ATOM 671 C CA . MET A 1 86 ? 15.040 -14.607 -0.041 1.00 64.44 86 MET A CA 1
ATOM 672 C C . MET A 1 86 ? 15.310 -16.103 -0.061 1.00 64.44 86 MET A C 1
ATOM 674 O O . MET A 1 86 ? 15.510 -16.721 0.985 1.00 64.44 86 MET A O 1
ATOM 678 N N . LEU A 1 87 ? 15.376 -16.665 -1.266 1.00 65.69 87 LEU A N 1
ATOM 679 C CA . LEU A 1 87 ? 15.868 -18.024 -1.448 1.00 65.69 87 LEU A CA 1
ATOM 680 C C . LEU A 1 87 ? 17.305 -18.132 -0.899 1.00 65.69 87 LEU A C 1
ATOM 682 O O . LEU A 1 87 ? 18.048 -17.143 -0.946 1.00 65.69 87 LEU A O 1
ATOM 686 N N . PRO A 1 88 ? 17.724 -19.309 -0.404 1.00 64.19 88 PRO A N 1
ATOM 687 C CA . PRO A 1 88 ? 19.076 -19.507 0.116 1.00 64.19 88 PRO A CA 1
ATOM 688 C C . PRO A 1 88 ? 20.150 -19.115 -0.906 1.00 64.19 88 PRO A C 1
ATOM 690 O O . PRO A 1 88 ? 21.080 -18.394 -0.565 1.00 64.19 88 PRO A O 1
ATOM 693 N N . GLU A 1 89 ? 19.942 -19.485 -2.172 1.00 63.69 89 GLU A N 1
ATOM 694 C CA . GLU A 1 89 ? 20.826 -19.157 -3.299 1.00 63.69 89 GLU A CA 1
ATOM 695 C C . GLU A 1 89 ? 20.945 -17.637 -3.522 1.00 63.69 89 GLU A C 1
ATOM 697 O O . GLU A 1 89 ? 22.042 -17.092 -3.607 1.00 63.69 89 GLU A O 1
ATOM 702 N N . GLN A 1 90 ? 19.821 -16.911 -3.500 1.00 61.47 90 GLN A N 1
ATOM 703 C CA . GLN A 1 90 ? 19.814 -15.445 -3.631 1.00 61.47 90 GLN A CA 1
ATOM 704 C C . GLN A 1 90 ? 20.450 -14.746 -2.424 1.00 61.47 90 GLN A C 1
ATOM 706 O O . GLN A 1 90 ? 21.007 -13.659 -2.552 1.00 61.47 90 GLN A O 1
ATOM 711 N N . SER A 1 91 ? 20.362 -15.364 -1.244 1.00 61.91 91 SER A N 1
ATOM 712 C CA . SER A 1 91 ? 20.967 -14.840 -0.018 1.00 61.91 91 SER A CA 1
ATOM 713 C C . SER A 1 91 ? 22.490 -14.970 -0.039 1.00 61.91 91 SER A C 1
ATOM 715 O O . SER A 1 91 ? 23.171 -14.125 0.532 1.00 61.91 91 SER A O 1
ATOM 717 N N . THR A 1 92 ? 23.025 -16.011 -0.689 1.00 65.31 92 THR A N 1
ATOM 718 C CA . THR A 1 92 ? 24.473 -16.198 -0.874 1.00 65.31 92 THR A CA 1
ATOM 719 C C . THR A 1 92 ? 25.061 -15.316 -1.971 1.00 65.31 92 THR A C 1
ATOM 721 O O . THR A 1 92 ? 26.225 -14.946 -1.876 1.00 65.31 92 THR A O 1
ATOM 724 N N . GLU A 1 93 ? 24.268 -14.960 -2.985 1.00 73.62 93 GLU A N 1
ATOM 725 C CA . GLU A 1 93 ? 24.698 -14.112 -4.106 1.00 73.62 93 GLU A CA 1
ATOM 726 C C . GLU A 1 93 ? 24.671 -12.609 -3.794 1.00 73.62 93 GLU A C 1
ATOM 728 O O . GLU A 1 93 ? 25.291 -11.823 -4.508 1.00 73.62 93 GLU A O 1
ATOM 733 N N . MET A 1 94 ? 23.935 -12.178 -2.766 1.00 74.56 94 MET A N 1
ATOM 734 C CA . MET A 1 94 ? 23.772 -10.756 -2.481 1.00 74.56 94 MET A CA 1
ATOM 735 C C . MET A 1 94 ? 24.904 -10.205 -1.608 1.00 74.56 94 MET A C 1
ATOM 737 O O . MET A 1 94 ? 25.061 -10.597 -0.453 1.00 74.56 94 MET A O 1
ATOM 741 N N . ASP A 1 95 ? 25.626 -9.214 -2.135 1.00 79.25 95 ASP A N 1
ATOM 742 C CA . ASP A 1 95 ? 26.763 -8.583 -1.450 1.00 79.25 95 ASP A CA 1
ATOM 743 C C . ASP A 1 95 ? 26.376 -7.921 -0.114 1.00 79.25 95 ASP A C 1
ATOM 745 O O . ASP A 1 95 ? 27.137 -7.955 0.856 1.00 79.25 95 ASP A O 1
ATOM 749 N N . ASN A 1 96 ? 25.178 -7.327 -0.035 1.00 86.94 96 ASN A N 1
ATOM 750 C CA . ASN A 1 96 ? 24.706 -6.649 1.171 1.00 86.94 96 ASN A CA 1
ATOM 751 C C . ASN A 1 96 ? 23.880 -7.578 2.080 1.00 86.94 96 ASN A C 1
ATOM 753 O O . ASN A 1 96 ? 22.677 -7.775 1.883 1.00 86.94 96 ASN A O 1
ATOM 757 N N . LYS A 1 97 ? 24.514 -8.084 3.143 1.00 85.56 97 LYS A N 1
ATOM 758 C CA . LYS A 1 97 ? 23.877 -8.959 4.143 1.00 85.56 97 LYS A CA 1
ATOM 759 C C . LYS A 1 97 ? 22.782 -8.273 4.967 1.00 85.56 97 LYS A C 1
ATOM 761 O O . LYS A 1 97 ? 21.874 -8.963 5.439 1.00 85.56 97 LYS A O 1
ATOM 766 N N . ASP A 1 98 ? 22.804 -6.947 5.097 1.00 88.94 98 ASP A N 1
ATOM 767 C CA . ASP A 1 98 ? 21.765 -6.214 5.831 1.00 88.94 98 ASP A CA 1
ATOM 768 C C . ASP A 1 98 ? 20.409 -6.348 5.138 1.00 88.94 98 ASP A C 1
ATOM 770 O O . ASP A 1 98 ? 19.371 -6.455 5.794 1.00 88.94 98 ASP A O 1
ATOM 774 N N . GLU A 1 99 ? 20.393 -6.403 3.803 1.00 85.31 99 GLU A N 1
ATOM 775 C CA . GLU A 1 99 ? 19.154 -6.589 3.054 1.00 85.31 99 GLU A CA 1
ATOM 776 C C . GLU A 1 99 ? 18.584 -8.004 3.241 1.00 85.31 99 GLU A C 1
ATOM 778 O O . GLU A 1 99 ? 17.365 -8.153 3.380 1.00 85.31 99 GLU A O 1
ATOM 783 N N . VAL A 1 100 ? 19.447 -9.023 3.333 1.00 85.00 100 VAL A N 1
ATOM 784 C CA . VAL A 1 100 ? 19.040 -10.402 3.659 1.00 85.00 100 VAL A CA 1
ATOM 785 C C . VAL A 1 100 ? 18.362 -10.437 5.030 1.00 85.00 100 VAL A C 1
ATOM 787 O O . VAL A 1 100 ? 17.252 -10.962 5.167 1.00 85.00 100 VAL A O 1
ATOM 790 N N . TYR A 1 101 ? 18.996 -9.839 6.045 1.00 86.25 101 TYR A N 1
ATOM 791 C CA . TYR A 1 101 ? 18.436 -9.778 7.396 1.00 86.25 101 TYR A CA 1
ATOM 792 C C . TYR A 1 101 ? 17.125 -8.988 7.432 1.00 86.25 101 TYR A C 1
ATOM 794 O O . TYR A 1 101 ? 16.144 -9.451 8.015 1.00 86.25 101 TYR A O 1
ATOM 802 N N . ARG A 1 102 ? 17.068 -7.834 6.755 1.00 86.50 102 ARG A N 1
ATOM 803 C CA . ARG A 1 102 ? 15.864 -6.997 6.669 1.00 86.50 102 ARG A CA 1
ATOM 804 C C . ARG A 1 102 ? 14.672 -7.779 6.126 1.00 86.50 102 ARG A C 1
ATOM 806 O O . ARG A 1 102 ? 13.590 -7.674 6.694 1.00 86.50 102 ARG A O 1
ATOM 813 N N . LYS A 1 103 ? 14.860 -8.566 5.062 1.00 86.06 103 LYS A N 1
ATOM 814 C CA . LYS A 1 103 ? 13.799 -9.395 4.465 1.00 86.06 103 LYS A CA 1
ATOM 815 C C . LYS A 1 103 ? 13.334 -10.502 5.412 1.00 86.06 103 LYS A C 1
ATOM 817 O O . LYS A 1 103 ? 12.136 -10.646 5.643 1.00 86.06 103 LYS A O 1
ATOM 822 N N . ARG A 1 104 ? 14.270 -11.207 6.057 1.00 85.56 104 ARG A N 1
ATOM 823 C CA . ARG A 1 104 ? 13.943 -12.218 7.079 1.00 85.56 104 ARG A CA 1
ATOM 824 C C . ARG A 1 104 ? 13.152 -11.623 8.245 1.00 85.56 104 ARG A C 1
ATOM 826 O O . ARG A 1 104 ? 12.126 -12.173 8.635 1.00 85.56 104 ARG A O 1
ATOM 833 N N . TYR A 1 105 ? 13.614 -10.499 8.787 1.00 89.50 105 TYR A N 1
ATOM 834 C CA . TYR A 1 105 ? 12.935 -9.809 9.880 1.00 89.50 105 TYR A CA 1
ATOM 835 C C . TYR A 1 105 ? 11.529 -9.360 9.469 1.00 89.50 105 TYR A C 1
ATOM 837 O O . TYR A 1 105 ? 10.574 -9.556 10.212 1.00 89.50 105 TYR A O 1
ATOM 845 N N . ASP A 1 106 ? 11.384 -8.817 8.262 1.00 89.94 106 ASP A N 1
ATOM 846 C CA . ASP A 1 106 ? 10.097 -8.409 7.703 1.00 89.94 106 ASP A CA 1
ATOM 847 C C . ASP A 1 106 ? 9.120 -9.592 7.561 1.00 89.94 106 ASP A C 1
ATOM 849 O O . ASP A 1 106 ? 7.943 -9.452 7.890 1.00 89.94 106 ASP A O 1
ATOM 853 N N . LYS A 1 107 ? 9.606 -10.788 7.197 1.00 88.50 107 LYS A N 1
ATOM 854 C CA . LYS A 1 107 ? 8.800 -12.021 7.229 1.00 88.50 107 LYS A CA 1
ATOM 855 C C . LYS A 1 107 ? 8.322 -12.364 8.637 1.00 88.50 107 LYS A C 1
ATOM 857 O O . LYS A 1 107 ? 7.133 -12.585 8.832 1.00 88.50 107 LYS A O 1
ATOM 862 N N . MET A 1 108 ? 9.220 -12.358 9.625 1.00 90.44 108 MET A N 1
ATOM 863 C CA . MET A 1 108 ? 8.850 -12.615 11.024 1.00 90.44 108 MET A CA 1
ATOM 864 C C . MET A 1 108 ? 7.805 -11.615 11.528 1.00 90.44 108 MET A C 1
ATOM 866 O O . MET A 1 108 ? 6.868 -12.000 12.223 1.00 90.44 108 MET A O 1
ATOM 870 N N . GLN A 1 109 ? 7.946 -10.338 11.160 1.00 91.94 109 GLN A N 1
ATOM 871 C CA . GLN A 1 109 ? 6.958 -9.315 11.491 1.00 91.94 109 GLN A CA 1
ATOM 872 C C . GLN A 1 109 ? 5.608 -9.611 10.837 1.00 91.94 109 GLN A C 1
ATOM 874 O O . GLN A 1 109 ? 4.601 -9.547 11.530 1.00 91.94 109 GLN A O 1
ATOM 879 N N . ARG A 1 110 ? 5.558 -9.978 9.549 1.00 91.56 110 ARG A N 1
ATOM 880 C CA . ARG A 1 110 ? 4.290 -10.345 8.893 1.00 91.56 110 ARG A CA 1
ATOM 881 C C . ARG A 1 110 ? 3.604 -11.520 9.571 1.00 91.56 110 ARG A C 1
ATOM 883 O O . ARG A 1 110 ? 2.420 -11.418 9.861 1.00 91.56 110 ARG A O 1
ATOM 890 N N . GLU A 1 111 ? 4.340 -12.593 9.850 1.00 92.44 111 GLU A N 1
ATOM 891 C CA . GLU A 1 111 ? 3.788 -13.776 10.520 1.00 92.44 111 GLU A CA 1
ATOM 892 C C . GLU A 1 111 ? 3.216 -13.428 11.896 1.00 92.44 111 GLU A C 1
ATOM 894 O O . GLU A 1 111 ? 2.116 -13.852 12.231 1.00 92.44 111 GLU A O 1
ATOM 899 N N . PHE A 1 112 ? 3.904 -12.575 12.658 1.00 94.19 112 PHE A N 1
ATOM 900 C CA . PHE A 1 112 ? 3.374 -12.061 13.917 1.00 94.19 112 PHE A CA 1
ATOM 901 C C . PHE A 1 112 ? 2.132 -11.179 13.719 1.00 94.19 112 PHE A C 1
ATOM 903 O O . PHE A 1 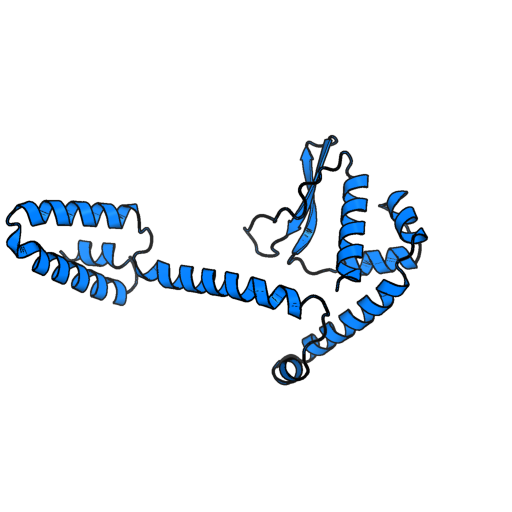112 ? 1.152 -11.325 14.432 1.00 94.19 112 PHE A O 1
ATOM 910 N N . LEU A 1 113 ? 2.129 -10.270 12.743 1.00 94.94 113 LEU A N 1
ATOM 911 C CA . LEU A 1 113 ? 0.987 -9.381 12.509 1.00 94.94 113 LEU A CA 1
ATOM 912 C C . LEU A 1 113 ? -0.260 -10.141 12.058 1.00 94.94 113 LEU A C 1
A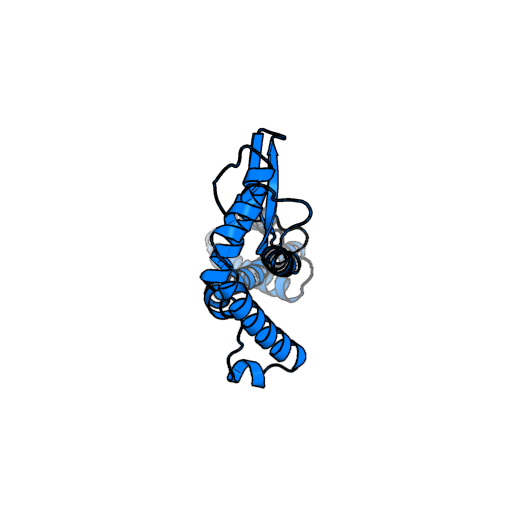TOM 914 O O . LEU A 1 113 ? -1.357 -9.753 12.445 1.00 94.94 113 LEU A O 1
ATOM 918 N N . LYS A 1 114 ? -0.106 -11.228 11.291 1.00 94.94 114 LYS A N 1
ATOM 919 C CA . LYS A 1 114 ? -1.214 -12.111 10.896 1.00 94.94 114 LYS A CA 1
ATOM 920 C C . LYS A 1 114 ? -1.967 -12.658 12.1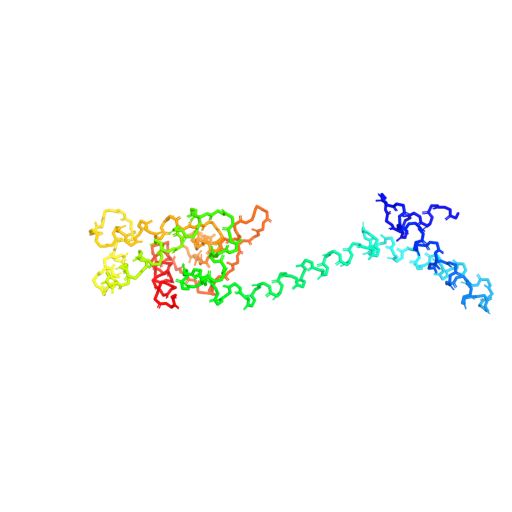13 1.00 94.94 114 LYS A C 1
ATOM 922 O O . LYS A 1 114 ? -3.186 -12.766 12.048 1.00 94.94 114 LYS A O 1
ATOM 927 N N . THR A 1 115 ? -1.285 -12.943 13.228 1.00 95.75 115 THR A N 1
ATOM 928 C CA . THR A 1 115 ? -1.948 -13.443 14.449 1.00 95.75 115 THR A CA 1
ATOM 929 C C . THR A 1 115 ? -2.775 -12.376 15.166 1.00 95.75 115 THR A C 1
ATOM 931 O O . THR A 1 115 ? -3.682 -12.718 15.919 1.00 95.75 115 THR A O 1
ATOM 934 N N . LEU A 1 116 ? -2.492 -11.094 14.919 1.00 95.06 116 LEU A N 1
ATOM 935 C CA . LEU A 1 116 ? -3.230 -9.968 15.492 1.00 95.06 116 LEU A CA 1
ATOM 936 C C . LEU A 1 116 ? -4.466 -9.587 14.671 1.00 95.06 116 LEU A C 1
ATOM 938 O O . LEU A 1 116 ? -5.306 -8.833 15.158 1.00 95.06 116 LEU A O 1
ATOM 942 N N . ILE A 1 117 ? -4.586 -10.068 13.428 1.00 95.31 117 ILE A N 1
ATOM 943 C CA . ILE A 1 117 ? -5.734 -9.755 12.578 1.00 95.31 117 ILE A CA 1
ATOM 944 C C . ILE A 1 117 ? -6.961 -10.533 13.056 1.00 95.31 117 ILE A C 1
ATOM 946 O O . ILE A 1 117 ? -7.127 -11.715 12.766 1.00 95.31 117 ILE A O 1
ATOM 950 N N . CYS A 1 118 ? -7.854 -9.837 13.753 1.00 95.00 118 CYS A N 1
ATOM 951 C CA . CYS A 1 118 ? -9.150 -10.343 14.190 1.00 95.00 118 CYS A CA 1
ATOM 952 C C . CYS A 1 118 ? -10.282 -9.365 13.839 1.00 95.00 118 CYS A C 1
ATOM 954 O O . CYS A 1 118 ? -10.052 -8.205 13.490 1.00 95.00 118 CYS A O 1
ATOM 956 N N . ASN A 1 119 ? -11.530 -9.829 13.952 1.00 96.25 119 ASN A N 1
ATOM 957 C CA . ASN A 1 119 ? -12.705 -9.002 13.662 1.00 96.25 119 ASN A CA 1
ATOM 958 C C . ASN A 1 119 ? -12.790 -7.759 14.561 1.00 96.25 119 ASN A C 1
ATOM 960 O O . ASN A 1 119 ? -13.270 -6.721 14.114 1.00 96.25 119 ASN A O 1
ATOM 964 N N . GLU A 1 120 ? -12.289 -7.840 15.797 1.00 95.94 120 GLU A N 1
ATOM 965 C CA . GLU A 1 120 ? -12.312 -6.728 16.753 1.00 95.94 120 GLU A CA 1
ATOM 966 C C . GLU A 1 120 ? -11.490 -5.538 16.251 1.00 95.94 120 GLU A C 1
ATOM 968 O O . GLU A 1 120 ? -12.018 -4.432 16.175 1.00 95.94 120 GLU A O 1
ATOM 973 N N . ILE A 1 121 ? -10.242 -5.757 15.813 1.00 95.88 121 ILE A N 1
ATOM 974 C CA . ILE A 1 121 ? -9.400 -4.664 15.298 1.00 95.88 121 ILE A CA 1
ATOM 975 C C . ILE A 1 121 ? -9.918 -4.111 13.961 1.00 95.88 121 ILE A C 1
ATOM 977 O O . ILE A 1 121 ? -9.710 -2.940 13.637 1.00 95.88 121 ILE A O 1
ATOM 981 N N . ILE A 1 122 ? -10.594 -4.950 13.168 1.00 96.75 122 ILE A N 1
ATOM 982 C CA . ILE A 1 122 ? -11.178 -4.547 11.886 1.00 96.75 122 ILE A CA 1
ATOM 983 C C . ILE A 1 122 ? -12.355 -3.602 12.136 1.00 96.75 122 ILE A C 1
ATOM 985 O O . ILE A 1 122 ? -12.419 -2.532 11.526 1.00 96.75 122 ILE A O 1
ATOM 989 N N . GLU A 1 123 ? -13.256 -3.961 13.052 1.00 97.12 123 GLU A N 1
ATOM 990 C CA . GLU A 1 123 ? -14.379 -3.105 13.441 1.00 97.12 123 GLU A CA 1
ATOM 991 C C . GLU A 1 123 ? -13.911 -1.865 14.219 1.00 97.12 123 GLU A C 1
ATOM 993 O O . GLU A 1 123 ? -14.449 -0.778 14.008 1.00 97.12 123 GLU A O 1
ATOM 998 N N . GLU A 1 124 ? -12.863 -1.970 15.042 1.00 97.12 124 GLU A N 1
ATOM 999 C CA . GLU A 1 124 ? -12.231 -0.817 15.696 1.00 97.12 124 GLU A CA 1
ATOM 1000 C C . GLU A 1 124 ? -11.788 0.221 14.656 1.00 97.12 124 GLU A C 1
ATOM 1002 O O . GLU A 1 124 ? -12.218 1.378 14.703 1.00 97.12 124 GLU A O 1
ATOM 1007 N N . HIS A 1 125 ? -11.011 -0.206 13.655 1.00 97.31 125 HIS A N 1
ATOM 1008 C CA . HIS A 1 125 ? -10.565 0.675 12.577 1.00 97.31 125 HIS A CA 1
ATOM 1009 C C . HIS A 1 125 ? -11.740 1.241 11.770 1.00 97.31 125 HIS A C 1
ATOM 1011 O O . HIS A 1 125 ? -11.672 2.366 11.274 1.00 97.31 125 HIS A O 1
ATOM 1017 N N . LYS A 1 126 ? -12.804 0.467 11.559 1.00 96.75 126 LYS A N 1
ATOM 1018 C CA . LYS A 1 126 ? -13.990 0.914 10.815 1.00 96.75 126 LYS A CA 1
ATOM 1019 C C . LYS A 1 126 ? -14.713 2.045 11.537 1.00 96.75 126 LYS A C 1
ATOM 1021 O O . LYS A 1 126 ? -15.046 3.049 10.912 1.00 96.75 126 LYS A O 1
ATOM 1026 N N . ASN A 1 127 ? -14.910 1.894 12.844 1.00 95.81 127 ASN A N 1
ATOM 1027 C CA . ASN A 1 127 ? -15.569 2.892 13.684 1.00 95.81 127 ASN A CA 1
ATOM 1028 C C . ASN A 1 127 ? -14.715 4.152 13.832 1.00 95.81 127 ASN A C 1
ATOM 1030 O O . ASN A 1 127 ? -15.231 5.270 13.821 1.00 95.81 127 ASN A O 1
ATOM 1034 N N . LYS A 1 128 ? -13.397 3.977 13.949 1.00 95.19 128 LYS A N 1
ATOM 1035 C CA . LYS A 1 128 ? -12.449 5.071 14.118 1.00 95.19 128 LYS A CA 1
ATOM 1036 C C . LYS A 1 128 ? -11.190 4.797 13.289 1.00 95.19 128 LYS A C 1
ATOM 1038 O O . LYS A 1 128 ? -10.243 4.218 13.795 1.00 95.19 128 LYS A O 1
ATOM 1043 N N . PRO A 1 129 ? -11.124 5.255 12.025 1.00 93.56 129 PRO A N 1
ATOM 1044 C CA . PRO A 1 129 ? -9.924 5.074 11.197 1.00 93.56 129 PRO A CA 1
ATOM 1045 C C . PRO A 1 129 ? -8.730 5.936 11.638 1.00 93.56 129 PRO A C 1
ATOM 1047 O O . PRO A 1 129 ? -7.582 5.655 11.297 1.00 93.56 129 PRO A O 1
ATOM 1050 N N . LEU A 1 130 ? -8.993 7.034 12.355 1.00 92.62 130 LEU A N 1
ATOM 1051 C CA . LEU A 1 130 ? -8.000 8.038 12.740 1.00 92.62 130 LEU A CA 1
ATOM 1052 C C . LEU A 1 130 ? -8.012 8.288 14.248 1.00 92.62 130 LEU A C 1
ATOM 1054 O O . LEU A 1 130 ? -9.066 8.318 14.879 1.00 92.62 130 LEU A O 1
ATOM 1058 N N . GLY A 1 131 ? -6.836 8.568 14.804 1.00 91.81 131 GLY A N 1
ATOM 1059 C CA . GLY A 1 131 ? -6.648 8.863 16.222 1.00 91.81 131 GLY A CA 1
ATOM 1060 C C . GLY A 1 131 ? -5.943 7.723 16.946 1.00 91.81 131 GLY A C 1
ATOM 1061 O O . GLY A 1 131 ? -5.190 6.985 16.326 1.00 91.81 131 GLY A O 1
ATOM 1062 N N . GLN A 1 132 ? -6.162 7.644 18.258 1.00 94.06 132 GLN A N 1
ATOM 1063 C CA . GLN A 1 132 ? -5.612 6.595 19.116 1.00 94.06 132 GLN A CA 1
ATOM 1064 C C . GLN A 1 132 ? -6.420 5.305 18.992 1.00 94.06 132 GLN A C 1
ATOM 1066 O O . GLN A 1 132 ? -7.658 5.374 19.060 1.00 94.06 132 GLN A O 1
ATOM 1071 N N . HIS A 1 133 ? -5.696 4.190 18.902 1.00 96.38 133 HIS A N 1
ATOM 1072 C CA . HIS A 1 133 ? -6.215 2.827 18.796 1.00 96.38 133 HIS A CA 1
ATOM 1073 C C . HIS A 1 133 ? -5.622 1.905 19.867 1.00 96.38 133 HIS A C 1
ATOM 1075 O O . HIS A 1 133 ? -4.699 2.281 20.595 1.00 96.38 133 HIS A O 1
ATOM 1081 N N . SER A 1 134 ? -6.147 0.686 19.943 1.00 96.50 134 SER A N 1
ATOM 1082 C CA . SER A 1 134 ? -5.594 -0.421 20.715 1.00 96.50 134 SER A CA 1
ATOM 1083 C C . SER A 1 134 ? -4.154 -0.740 20.299 1.00 96.50 134 SER A C 1
ATOM 1085 O O . SER A 1 134 ? -3.713 -0.437 19.189 1.00 96.50 134 SER A O 1
ATOM 1087 N N . GLU A 1 135 ? -3.403 -1.383 21.196 1.00 96.50 135 GLU A N 1
ATOM 1088 C CA . GLU A 1 135 ? -2.004 -1.749 20.943 1.00 96.50 135 GLU A CA 1
ATOM 1089 C C . GLU A 1 135 ? -1.859 -2.631 19.691 1.00 96.50 135 GLU A C 1
ATOM 1091 O O . GLU A 1 135 ? -0.992 -2.374 18.851 1.00 96.50 135 GLU A O 1
ATOM 1096 N N . ALA A 1 136 ? -2.762 -3.602 19.522 1.00 96.25 136 ALA A N 1
ATOM 1097 C CA . ALA A 1 136 ? -2.767 -4.505 18.380 1.00 96.25 136 ALA A CA 1
ATOM 1098 C C . ALA A 1 136 ? -2.994 -3.751 17.059 1.00 96.25 136 ALA A C 1
ATOM 1100 O O . ALA A 1 136 ? -2.216 -3.909 16.110 1.00 96.25 136 ALA A O 1
ATOM 1101 N N . LEU A 1 137 ? -4.013 -2.884 17.002 1.00 96.75 137 LEU A N 1
ATOM 1102 C CA . LEU A 1 137 ? -4.310 -2.107 15.800 1.00 96.75 137 LEU A CA 1
ATOM 1103 C C . LEU A 1 137 ? -3.202 -1.088 15.498 1.00 96.75 137 LEU A C 1
ATOM 1105 O O . LEU A 1 137 ? -2.772 -0.980 14.347 1.00 96.75 137 LEU A O 1
ATOM 1109 N N . GLU A 1 138 ? -2.672 -0.385 16.504 1.00 96.50 138 GLU A N 1
ATOM 1110 C CA . GLU A 1 138 ? -1.551 0.546 16.310 1.00 96.50 138 GLU A CA 1
ATOM 1111 C C . GLU A 1 138 ? -0.325 -0.152 15.723 1.00 96.50 138 GLU A C 1
ATOM 1113 O O . GLU A 1 138 ? 0.315 0.382 14.812 1.00 96.50 138 GLU A O 1
ATOM 1118 N N . ARG A 1 139 ? -0.006 -1.362 16.191 1.00 96.06 139 ARG A N 1
ATOM 1119 C CA . ARG A 1 139 ? 1.139 -2.126 15.690 1.00 96.06 139 ARG A CA 1
ATOM 1120 C C . ARG A 1 139 ? 0.975 -2.506 14.219 1.00 96.06 139 ARG A C 1
ATOM 1122 O O . ARG A 1 139 ? 1.906 -2.318 13.428 1.00 96.06 139 ARG A O 1
ATOM 1129 N N . VAL A 1 140 ? -0.214 -2.968 13.832 1.00 96.00 140 VAL A N 1
ATOM 1130 C CA . VAL A 1 140 ? -0.564 -3.252 12.429 1.00 96.00 140 VAL A CA 1
ATOM 1131 C C . VAL A 1 140 ? -0.466 -1.979 11.583 1.00 96.00 140 VAL A C 1
ATOM 1133 O O . VAL A 1 140 ? 0.181 -1.961 10.530 1.00 96.00 140 VAL A O 1
ATOM 1136 N N . LEU A 1 141 ? -1.033 -0.871 12.062 1.00 95.56 141 LEU A N 1
ATOM 1137 C CA . LEU A 1 141 ? -0.993 0.413 11.364 1.00 95.56 141 LEU A CA 1
ATOM 1138 C C . LEU A 1 141 ? 0.423 0.968 11.239 1.00 95.56 141 LEU A C 1
ATOM 1140 O O . LEU A 1 141 ? 0.755 1.578 10.221 1.00 95.56 141 LEU A O 1
ATOM 1144 N N . TYR A 1 142 ? 1.273 0.789 12.246 1.00 95.00 142 TYR A N 1
ATOM 1145 C CA . TYR A 1 142 ? 2.674 1.193 12.191 1.00 95.00 142 TYR A CA 1
ATOM 1146 C C . TYR A 1 142 ? 3.412 0.450 11.074 1.00 95.00 142 TYR A C 1
ATOM 1148 O O . TYR A 1 142 ? 4.073 1.083 10.243 1.00 95.00 142 TYR A O 1
ATOM 1156 N N . TYR A 1 143 ? 3.227 -0.870 10.987 1.00 93.81 143 TYR A N 1
ATOM 1157 C CA . TYR A 1 143 ? 3.799 -1.678 9.912 1.00 93.81 143 TYR A CA 1
ATOM 1158 C C . TYR A 1 143 ? 3.330 -1.203 8.531 1.00 93.81 143 TYR A C 1
ATOM 1160 O O . TYR A 1 143 ? 4.149 -0.868 7.671 1.00 93.81 143 TYR A O 1
ATOM 1168 N N . PHE A 1 144 ? 2.016 -1.057 8.339 1.00 93.00 144 PHE A N 1
ATOM 1169 C CA . PHE A 1 144 ? 1.435 -0.591 7.076 1.00 93.00 144 PHE A CA 1
ATOM 1170 C C . PHE A 1 144 ? 1.873 0.826 6.684 1.00 93.00 144 PHE A C 1
ATOM 1172 O O . PHE A 1 144 ? 2.053 1.120 5.498 1.00 93.00 144 PHE A O 1
ATOM 1179 N N . ARG A 1 145 ? 2.075 1.726 7.654 1.00 91.38 145 ARG A N 1
ATOM 1180 C CA . ARG A 1 145 ? 2.540 3.099 7.396 1.00 91.38 145 ARG A CA 1
ATOM 1181 C C . ARG A 1 145 ? 4.001 3.141 6.944 1.00 91.38 145 ARG A C 1
ATOM 1183 O O . ARG A 1 145 ? 4.331 3.982 6.102 1.00 91.38 145 ARG A O 1
ATOM 1190 N N . ARG A 1 146 ? 4.850 2.224 7.418 1.00 89.69 146 ARG A N 1
ATOM 1191 C CA . ARG A 1 146 ? 6.289 2.168 7.094 1.00 89.69 146 ARG A CA 1
ATOM 1192 C C . ARG A 1 146 ? 6.606 1.570 5.716 1.00 89.69 146 ARG A C 1
ATOM 1194 O O . ARG A 1 146 ? 7.745 1.668 5.270 1.00 89.69 146 ARG A O 1
ATOM 1201 N N . ALA A 1 147 ? 5.622 0.989 5.028 1.00 82.62 147 ALA A N 1
ATOM 1202 C CA . ALA A 1 147 ? 5.809 0.374 3.714 1.00 82.62 147 ALA A CA 1
ATOM 1203 C C . ALA A 1 147 ? 6.502 1.308 2.699 1.00 82.62 147 ALA A C 1
ATOM 1205 O O . ALA A 1 147 ? 6.277 2.532 2.698 1.00 82.62 147 ALA A O 1
ATOM 1206 N N . ALA A 1 148 ? 7.325 0.701 1.835 1.00 84.56 148 ALA A N 1
ATOM 1207 C CA . ALA A 1 148 ? 8.059 1.370 0.762 1.00 84.56 148 ALA A CA 1
ATOM 1208 C C . ALA A 1 148 ? 7.115 2.136 -0.177 1.00 84.56 148 ALA A C 1
ATOM 1210 O O . ALA A 1 148 ? 5.931 1.834 -0.254 1.00 84.56 148 ALA A O 1
ATOM 1211 N N . MET A 1 149 ? 7.635 3.143 -0.887 1.00 81.38 149 MET A N 1
ATOM 1212 C CA . MET A 1 149 ? 6.823 3.961 -1.803 1.00 81.38 149 MET A CA 1
ATOM 1213 C C . MET A 1 149 ? 6.370 3.205 -3.054 1.00 81.38 149 MET A C 1
ATOM 1215 O O . MET A 1 149 ? 5.334 3.549 -3.622 1.00 81.38 149 MET A O 1
ATOM 1219 N N . ASN A 1 150 ? 7.139 2.203 -3.486 1.00 82.00 150 ASN A N 1
ATOM 1220 C CA . ASN A 1 150 ? 6.760 1.347 -4.604 1.00 82.00 150 ASN A CA 1
ATOM 1221 C C . ASN A 1 150 ? 5.503 0.561 -4.224 1.00 82.00 150 ASN A C 1
ATOM 1223 O O . ASN A 1 150 ? 5.469 -0.080 -3.177 1.00 82.00 150 ASN A O 1
ATOM 1227 N N . ASP A 1 151 ? 4.478 0.642 -5.066 1.00 83.50 151 ASP A N 1
ATOM 1228 C CA . ASP A 1 151 ? 3.171 0.006 -4.902 1.00 83.50 151 ASP A CA 1
ATOM 1229 C C . ASP A 1 151 ? 2.423 0.372 -3.609 1.00 83.50 151 ASP A C 1
ATOM 1231 O O . ASP A 1 151 ? 1.469 -0.294 -3.209 1.00 83.50 151 ASP A O 1
ATOM 1235 N N . LYS A 1 152 ? 2.783 1.496 -2.978 1.00 88.44 152 LYS A N 1
ATOM 1236 C CA . LYS A 1 152 ? 2.104 1.965 -1.769 1.00 88.44 152 LYS A CA 1
ATOM 1237 C C . LYS A 1 152 ? 0.690 2.432 -2.075 1.00 88.44 152 LYS A C 1
ATOM 1239 O O . LYS A 1 152 ? 0.498 3.353 -2.872 1.00 88.44 152 LYS A O 1
ATOM 1244 N N . TYR A 1 153 ? -0.290 1.868 -1.374 1.00 91.81 153 TYR A N 1
ATOM 1245 C CA . TYR A 1 153 ? -1.673 2.323 -1.484 1.00 91.81 153 TYR A CA 1
ATOM 1246 C C . TYR A 1 153 ? -1.885 3.704 -0.880 1.00 91.81 153 TYR A C 1
ATOM 1248 O O . TYR A 1 153 ? -1.435 3.979 0.240 1.00 91.81 153 TYR A O 1
ATOM 1256 N N . VAL A 1 154 ? -2.631 4.528 -1.610 1.00 92.56 154 VAL A N 1
ATOM 1257 C CA . VAL A 1 154 ? -3.047 5.883 -1.249 1.00 92.56 154 VAL A CA 1
ATOM 1258 C C . VAL A 1 154 ? -4.503 6.118 -1.644 1.00 92.56 154 VAL A C 1
ATOM 1260 O O . VAL A 1 154 ? -5.001 5.531 -2.604 1.00 92.56 154 VAL A O 1
ATOM 1263 N N . VAL A 1 155 ? -5.179 7.009 -0.921 1.00 94.38 155 VAL A N 1
ATOM 1264 C CA . VAL A 1 155 ? -6.523 7.475 -1.280 1.00 94.38 155 VAL A CA 1
ATOM 1265 C C . VAL A 1 155 ? -6.395 8.706 -2.173 1.00 94.38 155 VAL A C 1
ATOM 1267 O O . VAL A 1 155 ? -5.762 9.692 -1.797 1.00 94.38 155 VAL A O 1
ATOM 1270 N N . LYS A 1 156 ? -7.004 8.656 -3.357 1.00 94.06 156 LYS A N 1
ATOM 1271 C CA . LYS A 1 156 ? -7.137 9.783 -4.279 1.00 94.06 156 LYS A CA 1
ATOM 1272 C C . LYS A 1 156 ? -8.543 10.361 -4.167 1.00 94.06 156 LYS A C 1
ATOM 1274 O O . LYS A 1 156 ? -9.527 9.649 -4.351 1.00 94.06 156 LYS A O 1
ATOM 1279 N N . CYS A 1 157 ? -8.618 11.662 -3.911 1.00 95.31 157 CYS A N 1
ATOM 1280 C CA . CYS A 1 157 ? -9.844 12.439 -4.048 1.00 95.31 157 CYS A CA 1
ATOM 1281 C C . CYS A 1 157 ? -10.060 12.761 -5.535 1.00 95.31 157 CYS A C 1
ATOM 1283 O O . CYS A 1 157 ? -9.203 13.403 -6.145 1.00 95.31 157 CYS A O 1
ATOM 1285 N N . GLU A 1 158 ? -11.152 12.278 -6.128 1.00 92.88 158 GLU A N 1
ATOM 1286 C CA . GLU A 1 158 ? -11.588 12.715 -7.463 1.00 92.88 158 GLU A CA 1
ATOM 1287 C C . GLU A 1 158 ? -12.551 13.894 -7.351 1.00 92.88 158 GLU A C 1
ATOM 1289 O O . GLU A 1 158 ? -12.345 14.920 -7.992 1.00 92.88 158 GLU A O 1
ATOM 1294 N N . GLU A 1 159 ? -13.562 13.760 -6.493 1.00 94.62 159 GLU A N 1
ATOM 1295 C CA . GLU A 1 159 ? -14.499 14.828 -6.163 1.00 94.62 159 GLU A CA 1
ATOM 1296 C C . GLU A 1 159 ? -14.572 14.965 -4.638 1.00 94.62 159 GLU A C 1
ATOM 1298 O O . GLU A 1 159 ? -14.930 13.990 -3.960 1.00 94.62 159 GLU A O 1
ATOM 1303 N N . PRO A 1 160 ? -14.257 16.150 -4.080 1.00 93.69 160 PRO A N 1
ATOM 1304 C CA . PRO A 1 160 ? -14.355 16.389 -2.647 1.00 93.69 160 PRO A CA 1
ATOM 1305 C C . PRO A 1 160 ? -15.737 16.019 -2.110 1.00 93.69 160 PRO A C 1
ATOM 1307 O O . PRO A 1 160 ? -16.757 16.391 -2.690 1.00 93.69 160 PRO A O 1
ATOM 1310 N N . PHE A 1 161 ? -15.755 15.287 -0.995 1.00 92.44 161 PHE A N 1
ATOM 1311 C CA . PHE A 1 161 ? -16.955 14.843 -0.280 1.00 92.44 161 PHE A CA 1
ATOM 1312 C C . PHE A 1 161 ? -17.892 13.924 -1.082 1.00 92.44 161 PHE A C 1
ATOM 1314 O O . PHE A 1 161 ? -19.042 13.744 -0.686 1.00 92.44 161 PHE A O 1
ATOM 1321 N N . LYS A 1 162 ? -17.432 13.363 -2.211 1.00 93.44 162 LYS A N 1
ATOM 1322 C CA . LYS A 1 162 ? -18.271 12.527 -3.087 1.00 93.44 162 LYS A CA 1
ATOM 1323 C C . LYS A 1 162 ? -17.586 11.280 -3.619 1.00 93.44 162 LYS A C 1
ATOM 1325 O O . LYS A 1 162 ? -18.210 10.223 -3.655 1.00 93.44 162 LYS A O 1
ATOM 1330 N N . LYS A 1 163 ? -16.357 11.402 -4.129 1.00 95.50 163 LYS A N 1
ATOM 1331 C CA . LYS A 1 163 ? -15.695 10.312 -4.859 1.00 95.50 163 LYS A CA 1
ATOM 1332 C C . LYS A 1 163 ? -14.243 10.182 -4.449 1.00 95.50 163 LYS A C 1
ATOM 1334 O O . LYS A 1 163 ? -13.399 11.014 -4.795 1.00 95.50 163 LYS A O 1
ATOM 1339 N N . TYR A 1 164 ? -13.960 9.076 -3.780 1.00 96.12 164 TYR A N 1
ATOM 1340 C CA . TYR A 1 164 ? -12.624 8.669 -3.382 1.00 96.12 164 TYR A CA 1
ATOM 1341 C C . TYR A 1 164 ? -12.294 7.313 -3.997 1.00 96.12 164 TYR A C 1
ATOM 1343 O O . TYR A 1 164 ? -13.136 6.418 -4.037 1.00 96.12 164 TYR A O 1
ATOM 1351 N N . LYS A 1 165 ? -11.061 7.156 -4.479 1.00 94.38 165 LYS A N 1
ATOM 1352 C CA . LYS A 1 165 ? -10.557 5.905 -5.061 1.00 94.38 165 LYS A CA 1
ATOM 1353 C C . LYS A 1 165 ? -9.229 5.516 -4.442 1.00 94.38 165 LYS A C 1
ATOM 1355 O O . LYS A 1 165 ? -8.454 6.378 -4.028 1.00 94.38 165 LYS A O 1
ATOM 1360 N N . ILE A 1 166 ? -8.943 4.221 -4.423 1.00 93.75 166 ILE A N 1
ATOM 1361 C CA . ILE A 1 166 ? -7.664 3.697 -3.946 1.00 93.75 166 ILE A CA 1
ATOM 1362 C C . ILE A 1 166 ? -6.728 3.516 -5.142 1.00 93.75 166 ILE A C 1
ATOM 1364 O O . ILE A 1 166 ? -7.047 2.847 -6.125 1.00 93.75 166 ILE A O 1
ATOM 1368 N N . MET A 1 167 ? -5.549 4.121 -5.049 1.00 91.50 167 MET A N 1
ATOM 1369 C CA . MET A 1 167 ? -4.498 4.065 -6.064 1.00 91.50 167 MET A CA 1
ATOM 1370 C C . MET A 1 167 ? -3.232 3.465 -5.448 1.00 91.50 167 MET A C 1
ATOM 1372 O O . MET A 1 167 ? -3.001 3.609 -4.250 1.00 91.50 167 MET A O 1
ATOM 1376 N N . ALA A 1 168 ? -2.372 2.853 -6.257 1.00 89.69 168 ALA A N 1
ATOM 1377 C CA . ALA A 1 168 ? -1.036 2.422 -5.852 1.00 89.69 168 ALA A CA 1
ATOM 1378 C C . ALA A 1 168 ? 0.020 3.318 -6.505 1.00 89.69 168 ALA A C 1
ATOM 1380 O O . ALA A 1 168 ? 0.021 3.536 -7.722 1.00 89.69 168 ALA A O 1
ATOM 1381 N N . LEU A 1 169 ? 0.916 3.863 -5.686 1.00 87.25 169 LEU A N 1
ATOM 1382 C CA . LEU A 1 169 ? 2.024 4.690 -6.149 1.00 87.25 169 LEU A CA 1
ATOM 1383 C C . LEU A 1 169 ? 3.033 3.843 -6.921 1.00 87.25 169 LEU A C 1
ATOM 1385 O O . LEU A 1 169 ? 3.376 2.745 -6.513 1.00 87.25 169 LEU A O 1
ATOM 1389 N N . SER A 1 170 ? 3.575 4.382 -8.010 1.00 81.62 170 SER A N 1
ATOM 1390 C CA . SER A 1 170 ? 4.636 3.691 -8.755 1.00 81.62 170 SER A CA 1
ATOM 1391 C C . SER A 1 170 ? 5.992 3.709 -8.032 1.00 81.62 170 SER A C 1
ATOM 1393 O O . SER A 1 170 ? 6.890 2.961 -8.403 1.00 81.62 170 SER A O 1
ATOM 1395 N N . GLY A 1 171 ? 6.166 4.624 -7.068 1.00 80.62 171 GLY A N 1
ATOM 1396 C CA . GLY A 1 171 ? 7.433 4.922 -6.392 1.00 80.62 171 GLY A CA 1
ATOM 1397 C C . GLY A 1 171 ? 8.509 5.582 -7.270 1.00 80.62 171 GLY A C 1
ATOM 1398 O O . GLY A 1 171 ? 9.560 5.977 -6.769 1.00 80.62 171 GLY A O 1
ATOM 1399 N N . VAL A 1 172 ? 8.231 5.795 -8.561 1.00 82.69 172 VAL A N 1
ATOM 1400 C CA . VAL A 1 172 ? 9.118 6.484 -9.507 1.00 82.69 172 VAL A CA 1
ATOM 1401 C C . VAL A 1 172 ? 8.596 7.894 -9.766 1.00 82.69 172 VAL A C 1
ATOM 1403 O O . VAL A 1 172 ? 7.430 8.090 -10.114 1.00 82.69 172 VAL A O 1
ATOM 1406 N N . ARG A 1 173 ? 9.473 8.897 -9.642 1.00 80.06 173 ARG A N 1
ATOM 1407 C CA . ARG A 1 173 ? 9.123 10.297 -9.930 1.00 80.06 173 ARG A CA 1
ATOM 1408 C C . ARG A 1 173 ? 8.614 10.450 -11.369 1.00 80.06 173 ARG A C 1
ATOM 1410 O O . ARG A 1 173 ? 9.164 9.863 -12.296 1.00 80.06 173 ARG A O 1
ATOM 1417 N N . GLY A 1 174 ? 7.561 11.247 -11.547 1.00 83.00 174 GLY A N 1
ATOM 1418 C CA . GLY A 1 174 ? 6.966 11.541 -12.856 1.00 83.00 174 GLY A CA 1
ATOM 1419 C C . GLY A 1 174 ? 6.080 10.438 -13.448 1.00 83.00 174 GLY A C 1
ATOM 1420 O O . GLY A 1 174 ? 5.483 10.658 -14.498 1.00 83.00 174 GLY A O 1
ATOM 1421 N N . ARG A 1 175 ? 5.943 9.270 -12.801 1.00 83.38 175 ARG A N 1
ATOM 1422 C CA . ARG A 1 175 ? 4.976 8.243 -13.220 1.00 83.38 175 ARG A CA 1
ATOM 1423 C C . ARG A 1 175 ? 3.679 8.340 -12.429 1.00 83.38 175 ARG A C 1
ATOM 1425 O O . ARG A 1 175 ? 3.699 8.295 -11.199 1.00 83.38 175 ARG A O 1
ATOM 1432 N N . SER A 1 176 ? 2.561 8.375 -13.148 1.00 80.88 176 SER A N 1
ATOM 1433 C CA . SER A 1 176 ? 1.232 8.382 -12.540 1.00 80.88 176 SER A CA 1
ATOM 1434 C C . SER A 1 176 ? 0.970 7.108 -11.719 1.00 80.88 176 SER A C 1
ATOM 1436 O O . SER A 1 176 ? 1.409 6.024 -12.119 1.00 80.88 176 SER A O 1
ATOM 1438 N N . PRO A 1 177 ? 0.254 7.217 -10.586 1.00 87.12 177 PRO A N 1
ATOM 1439 C CA . PRO A 1 177 ? -0.211 6.067 -9.812 1.00 87.12 177 PRO A CA 1
ATOM 1440 C C . PRO A 1 177 ? -1.119 5.146 -10.638 1.00 87.12 177 PRO A C 1
ATOM 1442 O O . PRO A 1 177 ? -1.854 5.623 -11.506 1.00 87.12 177 PRO A O 1
ATOM 1445 N N . ARG A 1 178 ? -1.105 3.841 -10.343 1.00 85.81 178 ARG A N 1
ATOM 1446 C CA . ARG A 1 178 ? -2.028 2.867 -10.952 1.00 85.81 178 ARG A CA 1
ATOM 1447 C C . ARG A 1 178 ? -3.323 2.785 -10.151 1.00 85.81 178 ARG A C 1
ATOM 1449 O O . ARG A 1 178 ? -3.291 2.880 -8.924 1.00 85.81 178 ARG A O 1
ATOM 1456 N N . LEU A 1 179 ? -4.444 2.586 -10.835 1.00 82.38 179 LEU A N 1
ATOM 1457 C CA . LEU A 1 179 ? -5.705 2.257 -10.177 1.00 82.38 179 LEU A CA 1
ATOM 1458 C C . LEU A 1 179 ? -5.631 0.811 -9.673 1.00 82.38 179 LEU A C 1
ATOM 1460 O O . LEU A 1 179 ? -5.168 -0.066 -10.402 1.00 82.38 179 LEU A O 1
ATOM 1464 N N . VAL A 1 180 ? -5.999 0.590 -8.412 1.00 80.19 180 VAL A N 1
ATOM 1465 C CA . VAL A 1 180 ? -5.965 -0.746 -7.786 1.00 80.19 180 VAL A CA 1
ATOM 1466 C C . VAL A 1 180 ? -7.312 -1.434 -7.931 1.00 80.19 180 VAL A C 1
ATOM 1468 O O . VAL A 1 180 ? -7.368 -2.633 -8.175 1.00 80.19 180 VAL A O 1
ATOM 1471 N N . GLU A 1 181 ? -8.382 -0.658 -7.788 1.00 78.94 181 GLU A N 1
ATOM 1472 C CA . GLU A 1 181 ? -9.759 -1.127 -7.793 1.00 78.94 181 GLU A CA 1
ATOM 1473 C C . GLU A 1 181 ? -10.653 -0.036 -8.398 1.00 78.94 181 GLU A C 1
ATOM 1475 O O . GLU A 1 181 ? -10.433 1.151 -8.150 1.00 78.94 181 GLU A O 1
ATOM 1480 N N . ASP A 1 182 ? -11.683 -0.430 -9.148 1.00 85.06 182 ASP A N 1
ATOM 1481 C CA . ASP A 1 182 ? -12.672 0.495 -9.728 1.00 85.06 182 ASP A CA 1
ATOM 1482 C C . ASP A 1 182 ? -13.731 0.970 -8.715 1.00 85.06 182 ASP A C 1
ATOM 1484 O O . ASP A 1 182 ? -14.637 1.737 -9.048 1.00 85.06 182 ASP A O 1
ATOM 1488 N N . LYS A 1 183 ? -13.620 0.539 -7.455 1.00 91.31 183 LYS A N 1
ATOM 1489 C CA . LYS A 1 183 ? -14.553 0.885 -6.387 1.00 91.31 183 LYS A CA 1
ATOM 1490 C C . LYS A 1 183 ? -14.430 2.354 -5.990 1.00 91.31 183 LYS A C 1
ATOM 1492 O O . LYS A 1 183 ? -13.344 2.866 -5.713 1.00 91.31 183 LYS A O 1
ATOM 1497 N N . ILE A 1 184 ? -15.583 3.014 -5.923 1.00 94.44 184 ILE A N 1
ATOM 1498 C CA . ILE A 1 184 ? -15.715 4.406 -5.501 1.00 94.44 184 ILE A CA 1
ATOM 1499 C C . ILE A 1 184 ? -16.246 4.428 -4.073 1.00 94.44 184 ILE A C 1
ATOM 1501 O O . ILE A 1 184 ? -17.281 3.833 -3.774 1.00 94.44 184 ILE A O 1
ATOM 1505 N N . TYR A 1 185 ? -15.536 5.136 -3.205 1.00 95.25 185 TYR A N 1
ATOM 1506 C CA . TYR A 1 185 ? -15.921 5.356 -1.820 1.00 95.25 185 TYR A CA 1
ATOM 1507 C C . TYR A 1 185 ? -16.579 6.739 -1.689 1.00 95.25 185 TYR A C 1
ATOM 1509 O O . TYR A 1 185 ? -16.024 7.714 -2.210 1.00 95.25 185 TYR A O 1
ATOM 1517 N N . PRO A 1 186 ? -17.740 6.844 -1.014 1.00 94.38 186 PRO A N 1
ATOM 1518 C CA . PRO A 1 186 ? -18.470 8.105 -0.887 1.00 94.38 186 PRO A CA 1
ATOM 1519 C C . PRO A 1 186 ? -17.819 9.060 0.125 1.00 94.38 186 PRO A C 1
ATOM 1521 O O . PRO A 1 186 ? -17.873 10.276 -0.046 1.00 94.38 186 PRO A O 1
ATOM 1524 N N . SER A 1 187 ? -17.153 8.518 1.149 1.00 95.06 187 SER A N 1
ATOM 1525 C CA . SER A 1 187 ? -16.457 9.273 2.193 1.00 95.06 187 SER A CA 1
ATOM 1526 C C . SER A 1 187 ? -14.965 8.939 2.248 1.00 95.06 187 SER A C 1
ATOM 1528 O O . SER A 1 187 ? -14.528 7.842 1.891 1.00 95.06 187 SER A O 1
ATOM 1530 N N . VAL A 1 188 ? -14.176 9.884 2.769 1.00 94.38 188 VAL A N 1
ATOM 1531 C CA . VAL A 1 188 ? -12.753 9.687 3.081 1.00 94.38 188 VAL A CA 1
ATOM 1532 C C . VAL A 1 188 ? -12.572 8.571 4.114 1.00 94.38 188 VAL A C 1
ATOM 1534 O O . VAL A 1 188 ? -11.657 7.761 3.989 1.00 94.38 188 VAL A O 1
ATOM 1537 N N . THR A 1 189 ? -13.439 8.517 5.130 1.00 95.06 189 THR A N 1
ATOM 1538 C CA . THR A 1 189 ? -13.380 7.513 6.207 1.00 95.06 189 THR A CA 1
ATOM 1539 C C . THR A 1 189 ? -13.534 6.102 5.656 1.00 95.06 189 THR A C 1
ATOM 1541 O O . THR A 1 189 ? -12.740 5.219 5.980 1.00 95.06 189 THR A O 1
ATOM 1544 N N . ASP A 1 190 ? -14.488 5.920 4.744 1.00 95.06 190 ASP A N 1
ATOM 1545 C CA . ASP A 1 190 ? -14.760 4.635 4.103 1.00 95.06 190 ASP A CA 1
ATOM 1546 C C . ASP A 1 190 ? -13.605 4.234 3.190 1.00 95.06 190 ASP A C 1
ATOM 1548 O O . ASP A 1 190 ? -13.219 3.068 3.153 1.00 95.06 190 ASP A O 1
ATOM 1552 N N . ALA A 1 191 ? -13.003 5.205 2.496 1.00 95.62 191 ALA A N 1
ATOM 1553 C CA . ALA A 1 191 ? -11.816 4.973 1.685 1.00 95.62 191 ALA A CA 1
ATOM 1554 C C . ALA A 1 191 ? -10.605 4.562 2.539 1.00 95.62 191 ALA A C 1
ATOM 1556 O O . ALA A 1 191 ? -9.847 3.681 2.133 1.00 95.62 191 ALA A O 1
ATOM 1557 N N . TYR A 1 192 ? -10.419 5.155 3.725 1.00 96.12 192 TYR A N 1
ATOM 1558 C CA . TYR A 1 192 ? -9.365 4.741 4.657 1.00 96.12 192 TYR A CA 1
ATOM 1559 C C . TYR A 1 192 ? -9.579 3.321 5.160 1.00 96.12 192 TYR A C 1
ATOM 1561 O O . TYR A 1 192 ? -8.632 2.534 5.158 1.00 96.12 192 TYR A O 1
ATOM 1569 N N . HIS A 1 193 ? -10.805 2.974 5.548 1.00 96.69 193 HIS A N 1
ATOM 1570 C CA . HIS A 1 193 ? -11.105 1.615 5.979 1.00 96.69 193 HIS A CA 1
ATOM 1571 C C . HIS A 1 193 ? -10.982 0.605 4.828 1.00 96.69 193 HIS A C 1
ATOM 1573 O O . HIS A 1 193 ? -10.358 -0.437 5.001 1.00 96.69 193 HIS A O 1
ATOM 1579 N N . GLY A 1 194 ? -11.454 0.935 3.624 1.00 95.56 194 GLY A N 1
ATOM 1580 C CA . GLY A 1 194 ? -11.261 0.103 2.432 1.00 95.56 194 GLY A CA 1
ATOM 1581 C C . GLY A 1 194 ? -9.783 -0.125 2.101 1.00 95.56 194 GLY A C 1
ATOM 1582 O O . GLY A 1 194 ? -9.369 -1.246 1.813 1.00 95.56 194 GLY A O 1
ATOM 1583 N N . LEU A 1 195 ? -8.954 0.915 2.220 1.00 95.38 195 LEU A N 1
ATOM 1584 C CA . LEU A 1 195 ? -7.505 0.810 2.042 1.00 95.38 195 LEU A CA 1
ATOM 1585 C C . LEU A 1 195 ? -6.852 -0.053 3.127 1.00 95.38 195 LEU A C 1
ATOM 1587 O O . LEU A 1 195 ? -5.939 -0.822 2.820 1.00 95.38 195 LEU A O 1
ATOM 1591 N N . PHE A 1 196 ? -7.308 0.049 4.375 1.00 96.25 196 PHE A N 1
ATOM 1592 C CA . PHE A 1 196 ? -6.866 -0.824 5.461 1.00 96.25 196 PHE A CA 1
ATOM 1593 C C . PHE A 1 196 ? -7.206 -2.290 5.173 1.00 96.25 196 PHE A C 1
ATOM 1595 O O . PHE A 1 196 ? -6.305 -3.125 5.195 1.00 96.25 196 PHE A O 1
ATOM 1602 N N . LEU A 1 197 ? -8.453 -2.593 4.797 1.00 95.75 197 LEU A N 1
ATOM 1603 C CA . LEU A 1 197 ? -8.882 -3.946 4.426 1.00 95.75 197 LEU A CA 1
ATOM 1604 C C . LEU A 1 197 ? -8.055 -4.512 3.273 1.00 95.75 197 LEU A C 1
ATOM 1606 O O . LEU A 1 197 ? -7.645 -5.668 3.322 1.00 95.75 197 LEU A O 1
ATOM 1610 N N . ARG A 1 198 ? -7.738 -3.689 2.267 1.00 93.06 198 ARG A N 1
ATOM 1611 C CA . ARG A 1 198 ? -6.885 -4.122 1.158 1.00 93.06 198 ARG A CA 1
ATOM 1612 C C . ARG A 1 198 ? -5.479 -4.503 1.621 1.00 93.06 198 ARG A C 1
ATOM 1614 O O . ARG A 1 198 ? -4.923 -5.485 1.145 1.00 93.06 198 ARG A O 1
ATOM 1621 N N . ARG A 1 199 ? -4.902 -3.751 2.561 1.00 93.25 199 ARG A N 1
ATOM 1622 C CA . ARG A 1 199 ? -3.590 -4.081 3.144 1.00 93.25 199 ARG A CA 1
ATOM 1623 C C . ARG A 1 199 ? -3.636 -5.332 4.010 1.00 93.25 199 ARG A C 1
ATOM 1625 O O . ARG A 1 199 ? -2.681 -6.098 3.989 1.00 93.25 199 ARG A O 1
ATOM 1632 N N . VAL A 1 200 ? -4.726 -5.541 4.746 1.00 94.81 200 VAL A N 1
ATOM 1633 C CA . VAL A 1 200 ? -4.950 -6.781 5.498 1.00 94.81 200 VAL A CA 1
ATOM 1634 C C . VAL A 1 200 ? -5.044 -7.964 4.539 1.00 94.81 200 VAL A C 1
ATOM 1636 O O . VAL A 1 200 ? -4.359 -8.955 4.748 1.00 94.81 200 VAL A O 1
ATOM 1639 N N . GLN A 1 201 ? -5.805 -7.843 3.449 1.00 92.50 201 GLN A N 1
ATOM 1640 C CA . GLN A 1 201 ? -5.880 -8.873 2.413 1.00 92.50 201 GLN A CA 1
ATOM 1641 C C . GLN A 1 201 ? -4.492 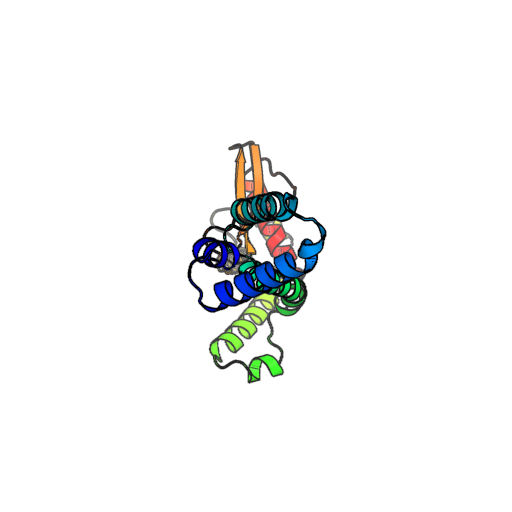-9.201 1.849 1.00 92.50 201 GLN A C 1
ATOM 1643 O O . GLN A 1 201 ? -4.096 -10.362 1.845 1.00 92.50 201 GLN A O 1
ATOM 1648 N N . ASP A 1 202 ? -3.726 -8.188 1.445 1.00 89.56 202 ASP A N 1
ATOM 1649 C CA . ASP A 1 202 ? -2.376 -8.395 0.918 1.00 89.56 202 ASP A CA 1
ATOM 1650 C C . ASP A 1 202 ? -1.428 -9.018 1.954 1.00 89.56 202 ASP A C 1
ATOM 1652 O O . ASP A 1 202 ? -0.578 -9.823 1.589 1.00 89.56 202 ASP A O 1
ATOM 1656 N N . LEU A 1 203 ? -1.571 -8.672 3.240 1.00 90.88 203 LEU A N 1
ATOM 1657 C CA . LEU A 1 203 ? -0.810 -9.285 4.330 1.00 90.88 203 LEU A CA 1
ATOM 1658 C C . LEU A 1 203 ? -1.160 -10.769 4.502 1.00 90.88 203 LEU A C 1
ATOM 1660 O O . LEU A 1 203 ? -0.271 -11.557 4.805 1.00 90.88 203 LEU A O 1
ATOM 1664 N N . MET A 1 204 ? -2.429 -11.141 4.323 1.00 89.75 204 MET A N 1
ATOM 1665 C CA . MET A 1 204 ? -2.911 -12.520 4.464 1.00 89.75 204 MET A CA 1
ATOM 1666 C C . MET A 1 204 ? -2.598 -13.390 3.236 1.00 89.75 204 MET A C 1
ATOM 1668 O O . MET A 1 204 ? -2.369 -14.586 3.390 1.00 89.75 204 MET A O 1
ATOM 1672 N N . GLU A 1 205 ? -2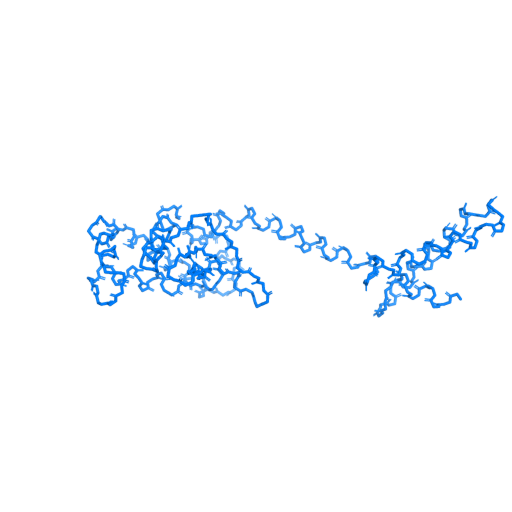.575 -12.809 2.033 1.00 83.88 205 GLU A N 1
ATOM 1673 C CA . GLU A 1 205 ? -2.226 -13.496 0.774 1.00 83.88 205 GLU A CA 1
ATOM 1674 C C . GLU A 1 205 ? -0.711 -13.691 0.570 1.00 83.88 205 GLU A C 1
ATOM 1676 O O . GLU A 1 205 ? -0.301 -14.453 -0.310 1.00 83.88 205 GLU A O 1
ATOM 1681 N N . ALA A 1 206 ? 0.104 -12.957 1.330 1.00 68.00 206 ALA A N 1
ATOM 1682 C CA . ALA A 1 206 ? 1.564 -12.930 1.265 1.00 68.00 206 ALA A CA 1
ATOM 1683 C C . ALA A 1 206 ? 2.230 -14.096 2.007 1.00 68.00 206 ALA A C 1
ATOM 1685 O O . ALA A 1 206 ? 3.159 -14.694 1.413 1.00 68.00 206 ALA A O 1
#

Foldseek 3Di:
DQVLLCQQLFPDDPVRSVVSVVVVVVLCVVCVVVPPCSVVVVVVVSVVSNVPPVGHPVVVVVVVVVVVCVVVVVVVCVPQVQQQADDPVRCVVDPDNVSNVVSVVLNVLLVVLLVLDDPVLLVQCLVPVDDDDDPSNVSLVVNLVPDQLAQRWDWDDPDPQAWIFIWGGRNDPPDDTHGPDPDTDNDPSVVSSVSSVVVSVSSVVD

Secondary structure (DSSP, 8-state):
-HHHHHHHH-TT-HHHHHHHHHHHHHHHHHTGGGGGGHHHHHHHHHHHHHHH-TTTTHHHHHHHHHHHHHHHHHHHHHHHSSS-PPPHHHHHH-S-HHHHHHHHHHHHHHHHHHHH--HHHHHHHHH-SSS---HHHHHHHHHHHH--STT-EEEEEEETTTEEEEEE--SSTTPPPEE---PPBSSHHHHHHHHHHHHHHHHHH-